Protein AF-A0A0S1XCP8-F1 (afdb_monomer_lite)

Radius of gyration: 17.53 Å; chains: 1; bounding box: 42×31×49 Å

Sequence (194 aa):
MKLVNSYRLPVPSVISSISPLKINNKNMEELKRQLTSILIRDLIDVYLRNPYYKRPIFSFSIDYCTVNFDKTFYVVEEEISEVLKAWANIAIAISKNQLAPVTTREISLEEYYGKITEQKLVDVILSNNKLTLKGNEVRKFSKEELQEIIGKTLDSQGAIFNLNFILTIEKHPKEELILKHYIFVPLIRELEFI

Structure (mmCIF, N/CA/C/O backbone):
data_AF-A0A0S1XCP8-F1
#
_entry.id   AF-A0A0S1XCP8-F1
#
loop_
_atom_site.group_PDB
_atom_site.id
_atom_site.type_symbol
_atom_site.label_atom_id
_atom_site.label_alt_id
_atom_site.label_comp_id
_atom_site.label_asym_id
_atom_site.label_entity_id
_atom_site.label_seq_id
_atom_site.pdbx_PDB_ins_code
_atom_site.Cartn_x
_atom_site.Cartn_y
_atom_site.Cartn_z
_atom_site.occupancy
_atom_site.B_iso_or_equiv
_atom_site.auth_seq_id
_atom_site.auth_comp_id
_atom_site.auth_asym_id
_atom_site.auth_atom_id
_atom_site.pdbx_PDB_model_num
ATOM 1 N N . MET A 1 1 ? -15.247 -11.805 -0.736 1.00 73.81 1 MET A N 1
ATOM 2 C CA . MET A 1 1 ? -14.803 -10.444 -1.103 1.00 73.81 1 MET A CA 1
ATOM 3 C C . MET A 1 1 ? -15.444 -10.066 -2.419 1.00 73.81 1 MET A C 1
ATOM 5 O O . MET A 1 1 ? -15.646 -10.948 -3.247 1.00 73.81 1 MET A O 1
ATOM 9 N N . LYS A 1 2 ? -15.770 -8.788 -2.602 1.00 80.38 2 LYS A N 1
ATOM 10 C CA . LYS A 1 2 ? -16.211 -8.241 -3.888 1.00 80.38 2 LYS A CA 1
ATOM 11 C C . LYS A 1 2 ? -15.112 -7.302 -4.382 1.00 80.38 2 LYS A C 1
ATOM 13 O O . LYS A 1 2 ? -14.721 -6.426 -3.617 1.00 80.38 2 LYS A O 1
ATOM 18 N N . LEU A 1 3 ? -14.610 -7.514 -5.601 1.00 86.94 3 LEU A N 1
ATOM 19 C CA . LEU A 1 3 ? -13.772 -6.529 -6.290 1.00 86.94 3 LEU A CA 1
ATOM 20 C C . LEU A 1 3 ? -14.641 -5.302 -6.569 1.00 86.94 3 LEU A C 1
ATOM 22 O O . LEU A 1 3 ? -15.739 -5.436 -7.119 1.00 86.94 3 LEU A O 1
ATOM 26 N N . VAL A 1 4 ? -14.175 -4.141 -6.134 1.00 87.62 4 VAL A N 1
ATOM 27 C CA . VAL A 1 4 ? -14.922 -2.883 -6.207 1.00 87.62 4 VAL A CA 1
ATOM 28 C C . VAL A 1 4 ? -14.370 -2.048 -7.343 1.00 87.62 4 VAL A C 1
ATOM 30 O O . VAL A 1 4 ? -15.109 -1.720 -8.266 1.00 87.62 4 VAL A O 1
ATOM 33 N N . ASN A 1 5 ? -13.063 -1.796 -7.303 1.00 89.62 5 ASN A N 1
ATOM 34 C CA . ASN A 1 5 ? -12.349 -1.008 -8.290 1.00 89.62 5 ASN A CA 1
ATOM 35 C C . ASN A 1 5 ? -11.071 -1.727 -8.731 1.00 89.62 5 ASN A C 1
ATOM 37 O O . ASN A 1 5 ? -10.462 -2.487 -7.974 1.00 89.62 5 ASN A O 1
ATOM 41 N N . SER A 1 6 ? -10.665 -1.480 -9.975 1.00 93.12 6 SER A N 1
ATOM 42 C CA . SER A 1 6 ? -9.404 -1.957 -10.536 1.00 93.12 6 SER A CA 1
ATOM 43 C C . SER A 1 6 ? -8.824 -0.876 -11.438 1.00 93.12 6 SER A C 1
ATOM 45 O O . SER A 1 6 ? -9.481 -0.418 -12.375 1.00 93.12 6 SER A O 1
ATOM 47 N N . TYR A 1 7 ? -7.593 -0.470 -11.146 1.00 92.62 7 TYR A N 1
ATOM 48 C CA . TYR A 1 7 ? -6.863 0.543 -11.892 1.00 92.62 7 TYR A CA 1
ATOM 49 C C . TYR A 1 7 ? -5.561 -0.029 -12.419 1.00 92.62 7 TYR A C 1
ATOM 51 O O . TYR A 1 7 ? -4.892 -0.824 -11.759 1.00 92.62 7 TYR A O 1
ATOM 59 N N . ARG A 1 8 ? -5.188 0.443 -13.604 1.00 90.88 8 ARG A N 1
ATOM 60 C CA . ARG A 1 8 ? -3.916 0.149 -14.252 1.00 90.88 8 ARG A CA 1
ATOM 61 C C . ARG A 1 8 ? -3.249 1.467 -14.578 1.00 90.88 8 ARG A C 1
ATOM 63 O O . ARG A 1 8 ? -3.746 2.228 -15.408 1.00 90.88 8 ARG A O 1
ATOM 70 N N . LEU A 1 9 ? -2.170 1.762 -13.870 1.00 88.12 9 LEU A N 1
ATOM 71 C CA . LEU A 1 9 ? -1.457 3.022 -13.999 1.00 88.12 9 LEU A CA 1
ATOM 72 C C . LEU A 1 9 ? -0.197 2.791 -14.831 1.00 88.12 9 LEU A C 1
ATOM 74 O O . LEU A 1 9 ? 0.660 2.001 -14.417 1.00 88.12 9 LEU A O 1
ATOM 78 N N . PRO A 1 10 ? -0.063 3.459 -15.992 1.00 82.88 10 PRO A N 1
ATOM 79 C CA . PRO A 1 10 ? 1.166 3.403 -16.755 1.00 82.88 10 PRO A CA 1
ATOM 80 C C . PRO A 1 10 ? 2.274 4.070 -15.952 1.00 82.88 10 PRO A C 1
ATOM 82 O O . PRO A 1 10 ? 2.108 5.154 -15.387 1.00 82.88 10 PRO A O 1
ATOM 85 N N . VAL A 1 11 ? 3.424 3.417 -15.917 1.00 80.38 11 VAL A N 1
ATOM 86 C CA . VAL A 1 11 ? 4.549 3.891 -15.130 1.00 80.38 11 VAL A CA 1
ATOM 87 C C . VAL A 1 11 ? 5.491 4.716 -16.021 1.00 80.38 11 VAL A C 1
ATOM 89 O O . VAL A 1 11 ? 6.026 4.185 -16.995 1.00 80.38 11 VAL A O 1
ATOM 92 N N . PRO A 1 12 ? 5.739 6.007 -15.720 1.00 71.75 12 PRO A N 1
ATOM 93 C CA . PRO A 1 12 ? 6.776 6.785 -16.400 1.00 71.75 12 PRO A CA 1
ATOM 94 C C . PRO A 1 12 ? 8.166 6.207 -16.099 1.00 71.75 12 PRO A C 1
ATOM 96 O O . PRO A 1 12 ? 8.329 5.507 -15.114 1.00 71.75 12 PRO A O 1
ATOM 99 N N . SER A 1 13 ? 9.205 6.524 -16.880 1.00 74.38 13 SER A N 1
ATOM 100 C CA . SER A 1 13 ? 10.565 5.999 -16.632 1.00 74.38 13 SER A CA 1
ATOM 101 C C . SER A 1 13 ? 11.070 6.376 -15.228 1.00 74.38 13 SER A C 1
ATOM 103 O O . SER A 1 13 ? 11.567 7.487 -15.015 1.00 74.38 13 SER A O 1
ATOM 105 N N . VAL A 1 14 ? 10.915 5.470 -14.259 1.00 68.88 14 VAL A N 1
ATOM 106 C CA . VAL A 1 14 ? 11.293 5.681 -12.851 1.00 68.88 14 VAL A CA 1
ATOM 107 C C . VAL A 1 14 ? 12.794 5.490 -12.654 1.00 68.88 14 VAL A C 1
ATOM 109 O O . VAL A 1 14 ? 13.371 6.072 -11.742 1.00 68.88 14 VAL A O 1
ATOM 112 N N . ILE A 1 15 ? 13.448 4.739 -13.539 1.00 72.94 15 ILE A N 1
ATOM 113 C CA . ILE A 1 15 ? 14.893 4.497 -13.522 1.00 72.94 15 ILE A CA 1
ATOM 114 C C . ILE A 1 15 ? 15.513 5.153 -14.755 1.00 72.94 15 ILE A C 1
ATOM 116 O O . ILE A 1 15 ? 14.941 5.099 -15.846 1.00 72.94 15 ILE A O 1
ATOM 120 N N . SER A 1 16 ? 16.666 5.803 -14.591 1.00 65.62 16 SER A N 1
ATOM 121 C CA . SER A 1 16 ? 17.432 6.325 -15.721 1.00 65.62 16 SER A CA 1
ATOM 122 C C . SER A 1 16 ? 17.963 5.182 -16.584 1.00 65.62 16 SER A C 1
ATOM 124 O O . SER A 1 16 ? 18.503 4.208 -16.073 1.00 65.62 16 SER A O 1
ATOM 126 N N . SER A 1 17 ? 17.886 5.332 -17.903 1.00 66.94 17 SER A N 1
ATOM 127 C CA . SER A 1 17 ? 18.528 4.417 -18.858 1.00 66.94 17 SER A CA 1
ATOM 128 C C . SER A 1 17 ? 20.047 4.615 -18.951 1.00 66.94 17 SER A C 1
ATOM 130 O O . SER A 1 17 ? 20.750 3.791 -19.526 1.00 66.94 17 SER A O 1
ATOM 132 N N . ILE A 1 18 ? 20.564 5.711 -18.384 1.00 66.38 18 ILE A N 1
ATOM 133 C CA . ILE A 1 18 ? 21.972 6.109 -18.450 1.00 66.38 18 ILE A CA 1
ATOM 134 C C . ILE A 1 18 ? 22.669 5.750 -17.136 1.00 66.38 18 ILE A C 1
ATOM 136 O O . ILE A 1 18 ? 22.124 5.993 -16.057 1.00 66.38 18 ILE A O 1
ATOM 140 N N . SER A 1 19 ? 23.881 5.196 -17.239 1.00 66.88 19 SER A N 1
ATOM 141 C CA . SER A 1 19 ? 24.736 4.882 -16.093 1.00 66.88 19 SER A CA 1
ATOM 142 C C . SER A 1 19 ? 25.322 6.157 -15.457 1.00 66.88 19 SER A C 1
ATOM 144 O O . SER A 1 19 ? 25.799 7.027 -16.188 1.00 66.88 19 SER A O 1
ATOM 146 N N . PRO A 1 20 ? 25.343 6.283 -14.117 1.00 70.69 20 PRO A N 1
ATOM 147 C CA . PRO A 1 20 ? 24.802 5.334 -13.144 1.00 70.69 20 PRO A CA 1
ATOM 148 C C . PRO A 1 20 ? 23.268 5.364 -13.105 1.00 70.69 20 PRO A C 1
ATOM 150 O O . PRO A 1 20 ? 22.671 6.440 -13.118 1.00 70.69 20 PRO A O 1
ATOM 153 N N . LEU A 1 21 ? 22.651 4.180 -12.989 1.00 79.31 21 LEU A N 1
ATOM 154 C CA . LEU A 1 21 ? 21.203 4.041 -12.798 1.00 79.31 21 LEU A CA 1
ATOM 155 C C . LEU A 1 21 ? 20.760 4.853 -11.575 1.00 79.31 21 LEU A C 1
ATOM 157 O O . LEU A 1 21 ? 21.275 4.654 -10.469 1.00 79.31 21 LEU A O 1
ATOM 161 N N . LYS A 1 22 ? 19.806 5.758 -11.779 1.00 82.06 22 LYS A N 1
ATOM 162 C CA . LYS A 1 22 ? 19.255 6.649 -10.757 1.00 82.06 22 LYS A CA 1
ATOM 163 C C . LYS A 1 22 ? 17.737 6.621 -10.790 1.00 82.06 22 LYS A C 1
ATOM 165 O O . LYS A 1 22 ? 17.136 6.493 -11.854 1.00 82.06 22 LYS A O 1
ATOM 170 N N . ILE A 1 23 ? 17.136 6.799 -9.618 1.00 84.00 23 ILE A N 1
ATOM 171 C CA . ILE A 1 23 ? 15.697 7.020 -9.494 1.00 84.00 23 ILE A CA 1
ATOM 172 C C . ILE A 1 23 ? 15.384 8.422 -10.020 1.00 84.00 23 ILE A C 1
ATOM 174 O O . ILE A 1 23 ? 15.999 9.412 -9.615 1.00 84.00 23 ILE A O 1
ATOM 178 N N . ASN A 1 24 ? 14.416 8.517 -10.924 1.00 85.69 24 ASN A N 1
ATOM 179 C CA . ASN A 1 24 ? 13.841 9.783 -11.334 1.00 85.69 24 ASN A CA 1
ATOM 180 C C . ASN A 1 24 ? 12.836 10.243 -10.271 1.00 85.69 24 ASN A C 1
ATOM 182 O O . ASN A 1 24 ? 11.655 9.902 -10.320 1.00 85.69 24 ASN A O 1
ATOM 186 N N . ASN A 1 25 ? 13.318 11.041 -9.317 1.00 86.50 25 ASN A N 1
ATOM 187 C CA . ASN A 1 25 ? 12.513 11.520 -8.191 1.00 86.50 25 ASN A CA 1
ATOM 188 C C . ASN A 1 25 ? 11.263 12.298 -8.628 1.00 86.50 25 ASN A C 1
ATOM 190 O O . ASN A 1 25 ? 10.238 12.206 -7.968 1.00 86.50 25 ASN A O 1
ATOM 194 N N . LYS A 1 26 ? 11.302 13.022 -9.757 1.00 88.25 26 LYS A N 1
ATOM 195 C CA . LYS A 1 26 ? 10.122 13.746 -10.258 1.00 88.25 26 LYS A CA 1
ATOM 196 C C . LYS A 1 26 ? 9.010 12.777 -10.662 1.00 88.25 26 LYS A C 1
ATOM 198 O O . LYS A 1 26 ? 7.860 12.968 -10.282 1.00 88.25 26 LYS A O 1
ATOM 203 N N . ASN A 1 27 ? 9.364 11.737 -11.413 1.00 87.44 27 ASN A N 1
ATOM 204 C CA . ASN A 1 27 ? 8.418 10.701 -11.826 1.00 87.44 27 ASN A CA 1
ATOM 205 C C . ASN A 1 27 ? 7.920 9.885 -10.626 1.00 87.44 27 ASN A C 1
ATOM 207 O O . ASN A 1 27 ? 6.755 9.500 -10.589 1.00 87.44 27 ASN A O 1
ATOM 211 N N . MET A 1 28 ? 8.789 9.666 -9.637 1.00 88.81 28 MET A N 1
ATOM 212 C CA . MET A 1 28 ? 8.431 8.984 -8.398 1.00 88.81 28 MET A CA 1
ATOM 213 C C . MET A 1 28 ? 7.391 9.760 -7.584 1.00 88.81 28 MET A C 1
ATOM 215 O O . MET A 1 28 ? 6.385 9.196 -7.162 1.00 88.81 28 MET A O 1
ATOM 219 N N . GLU A 1 29 ? 7.609 11.061 -7.395 1.00 90.62 29 GLU A N 1
ATOM 220 C CA . GLU A 1 29 ? 6.677 11.929 -6.671 1.00 90.62 29 GLU A CA 1
ATOM 221 C C . GLU A 1 29 ? 5.327 12.050 -7.389 1.00 90.62 29 GLU A C 1
ATOM 223 O O . GLU A 1 29 ? 4.281 12.054 -6.740 1.00 90.62 29 GLU A O 1
ATOM 228 N N . GLU A 1 30 ? 5.331 12.083 -8.725 1.00 91.00 30 GLU A N 1
ATOM 229 C CA . GLU A 1 30 ? 4.096 12.078 -9.513 1.00 91.00 30 GLU A CA 1
ATOM 230 C C . GLU A 1 30 ? 3.298 10.783 -9.310 1.00 91.00 30 GLU A C 1
ATOM 232 O O . GLU A 1 30 ? 2.102 10.840 -9.024 1.00 91.00 30 GLU A O 1
ATOM 237 N N . LEU A 1 31 ? 3.959 9.623 -9.392 1.00 90.81 31 LEU A N 1
ATOM 238 C CA . LEU A 1 31 ? 3.328 8.325 -9.133 1.00 90.81 31 LEU A CA 1
ATOM 239 C C . LEU A 1 31 ? 2.786 8.225 -7.709 1.00 90.81 31 LEU A C 1
ATOM 241 O O . LEU A 1 31 ? 1.651 7.786 -7.524 1.00 90.81 31 LEU A O 1
ATOM 245 N N . LYS A 1 32 ? 3.566 8.670 -6.715 1.00 93.25 32 LYS A N 1
ATOM 246 C CA . LYS A 1 32 ? 3.126 8.732 -5.316 1.00 93.25 32 LYS A CA 1
ATOM 247 C C . LYS A 1 32 ? 1.834 9.532 -5.209 1.00 93.25 32 LYS A C 1
ATOM 249 O O . LYS A 1 32 ? 0.851 9.036 -4.672 1.00 93.25 32 LYS A O 1
ATOM 254 N N . ARG A 1 33 ? 1.808 10.746 -5.768 1.00 93.12 33 ARG A N 1
ATOM 255 C CA . ARG A 1 33 ? 0.629 11.618 -5.728 1.00 93.12 33 ARG A CA 1
ATOM 256 C C . ARG A 1 33 ? -0.589 10.963 -6.380 1.00 93.12 33 ARG A C 1
ATOM 258 O O . ARG A 1 33 ? -1.678 11.040 -5.818 1.00 93.12 33 ARG A O 1
ATOM 265 N N . GLN A 1 34 ? -0.416 10.333 -7.542 1.00 93.19 34 GLN A N 1
ATOM 266 C CA . GLN A 1 34 ? -1.507 9.670 -8.261 1.00 93.19 34 GLN A CA 1
ATOM 267 C C . GLN A 1 34 ? -2.074 8.487 -7.472 1.00 93.19 34 GLN A C 1
ATOM 269 O O . GLN A 1 34 ? -3.286 8.426 -7.270 1.00 93.19 34 GLN A O 1
ATOM 274 N N . LEU A 1 35 ? -1.213 7.595 -6.975 1.00 93.44 35 LEU A N 1
ATOM 275 C CA . LEU A 1 35 ? -1.630 6.450 -6.167 1.00 93.44 35 LEU A CA 1
ATOM 276 C C . LEU A 1 35 ? -2.334 6.906 -4.889 1.00 93.44 35 LEU A C 1
ATOM 278 O O . LEU A 1 35 ? -3.465 6.494 -4.644 1.00 93.44 35 LEU A O 1
ATOM 282 N N . THR A 1 36 ? -1.724 7.814 -4.120 1.00 93.25 36 THR A N 1
ATOM 283 C CA . THR A 1 36 ? -2.331 8.335 -2.887 1.00 93.25 36 THR A CA 1
ATOM 284 C C . THR A 1 36 ? -3.685 8.968 -3.180 1.00 93.25 36 THR A C 1
ATOM 286 O O . THR A 1 36 ? -4.646 8.722 -2.458 1.00 93.25 36 THR A O 1
ATOM 289 N N . SER A 1 37 ? -3.798 9.743 -4.262 1.00 92.06 37 SER A N 1
ATOM 290 C CA . SER A 1 37 ? -5.061 10.374 -4.642 1.00 92.06 37 SER A CA 1
ATOM 291 C C . SER A 1 37 ? -6.155 9.351 -4.947 1.00 92.06 37 SER A C 1
ATOM 293 O O . SER A 1 37 ? -7.272 9.535 -4.469 1.00 92.06 37 SER A O 1
ATOM 295 N N . ILE A 1 38 ? -5.845 8.278 -5.685 1.00 92.38 38 ILE A N 1
ATOM 296 C CA . ILE A 1 38 ? -6.816 7.221 -6.001 1.00 92.38 38 ILE A CA 1
ATOM 297 C C . ILE A 1 38 ? -7.270 6.511 -4.725 1.00 92.38 38 ILE A C 1
ATOM 299 O O . ILE A 1 38 ? -8.466 6.477 -4.458 1.00 92.38 38 ILE A O 1
ATOM 303 N N . LEU A 1 39 ? -6.334 6.021 -3.902 1.00 91.06 39 LEU A N 1
ATOM 304 C CA . LEU A 1 39 ? -6.686 5.283 -2.683 1.00 91.06 39 LEU A CA 1
ATOM 305 C C . LEU A 1 39 ? -7.508 6.146 -1.721 1.00 91.06 39 LEU A C 1
ATOM 307 O O . LEU A 1 39 ? -8.496 5.681 -1.162 1.00 91.06 39 LEU A O 1
ATOM 311 N N . ILE A 1 40 ? -7.119 7.409 -1.529 1.00 89.75 40 ILE A N 1
ATOM 312 C CA . ILE A 1 40 ? -7.837 8.318 -0.631 1.00 89.75 40 ILE A CA 1
ATOM 313 C C . ILE A 1 40 ? -9.216 8.668 -1.174 1.00 89.75 40 ILE A C 1
ATOM 315 O O . ILE A 1 40 ? -10.165 8.700 -0.393 1.00 89.75 40 ILE A O 1
ATOM 319 N N . ARG A 1 41 ? -9.348 8.922 -2.480 1.00 89.38 41 ARG A N 1
ATOM 320 C CA . ARG A 1 41 ? -10.653 9.193 -3.086 1.00 89.38 41 ARG A CA 1
ATOM 321 C C . ARG A 1 41 ? -11.579 7.995 -2.914 1.00 89.38 41 ARG A C 1
ATOM 323 O O . ARG A 1 41 ? -12.681 8.172 -2.415 1.00 89.38 41 ARG A O 1
ATOM 330 N N . ASP A 1 42 ? -11.112 6.798 -3.244 1.00 87.94 42 ASP A N 1
ATOM 331 C CA . ASP A 1 42 ? -11.927 5.587 -3.162 1.00 87.94 42 ASP A CA 1
ATOM 332 C C . ASP A 1 42 ? -12.320 5.280 -1.704 1.00 87.94 42 ASP A C 1
ATOM 334 O O . ASP A 1 42 ? -13.473 4.962 -1.410 1.00 87.94 42 ASP A O 1
ATOM 338 N N . LEU A 1 43 ? -11.408 5.516 -0.753 1.00 84.81 43 LEU A N 1
ATOM 339 C CA . LEU A 1 43 ? -11.724 5.467 0.674 1.00 84.81 43 LEU A CA 1
ATOM 340 C C . LEU A 1 43 ? -12.809 6.479 1.084 1.00 84.81 43 LEU A C 1
ATOM 342 O O . LEU A 1 43 ? -13.691 6.123 1.871 1.00 84.81 43 LEU A O 1
ATOM 346 N N . ILE A 1 44 ? -12.743 7.727 0.603 1.00 83.44 44 ILE A N 1
ATOM 347 C CA . ILE A 1 44 ? -13.723 8.788 0.905 1.00 83.44 44 ILE A CA 1
ATOM 348 C C . ILE A 1 44 ? -15.088 8.466 0.300 1.00 83.44 44 ILE A C 1
ATOM 350 O O . ILE A 1 44 ? -16.097 8.556 1.001 1.00 83.44 44 ILE A O 1
ATOM 354 N N . ASP A 1 45 ? -15.109 8.092 -0.980 1.00 75.88 45 ASP A N 1
ATOM 355 C CA . ASP A 1 45 ? -16.327 7.887 -1.766 1.00 75.88 45 ASP A CA 1
ATOM 356 C C . ASP A 1 45 ? -17.210 6.793 -1.168 1.00 75.88 45 ASP A C 1
ATOM 358 O O . ASP A 1 45 ? -18.437 6.847 -1.283 1.00 75.88 45 ASP A O 1
ATOM 362 N N . VAL A 1 46 ? -16.599 5.813 -0.500 1.00 66.81 46 VAL A N 1
ATOM 363 C CA . VAL A 1 46 ? -17.337 4.670 0.026 1.00 66.81 46 VAL A CA 1
ATOM 364 C C . VAL A 1 46 ? -17.574 4.775 1.532 1.00 66.81 46 VAL A C 1
ATOM 366 O O . VAL A 1 46 ? -18.703 4.530 1.962 1.00 66.81 46 VAL A O 1
ATOM 369 N N . TYR A 1 47 ? -16.589 5.163 2.359 1.00 63.12 47 TYR A N 1
ATOM 370 C CA . TYR A 1 47 ? -16.785 5.054 3.818 1.00 63.12 47 TYR A CA 1
ATOM 371 C C . TYR A 1 47 ? -16.047 6.035 4.729 1.00 63.12 47 TYR A C 1
ATOM 373 O O . TYR A 1 47 ? -16.545 6.306 5.830 1.00 63.12 47 TYR A O 1
ATOM 381 N N . LEU A 1 48 ? -14.900 6.592 4.341 1.00 61.97 48 LEU A N 1
ATOM 382 C CA . LEU A 1 48 ? -14.245 7.622 5.140 1.00 61.97 48 LEU A CA 1
ATOM 383 C C . LEU A 1 48 ? -14.988 8.941 4.945 1.00 61.97 48 LEU A C 1
ATOM 385 O O . LEU A 1 48 ? -14.576 9.798 4.171 1.00 61.97 48 LEU A O 1
ATOM 389 N N . ARG A 1 49 ? -16.036 9.154 5.755 1.00 62.34 49 ARG A N 1
ATOM 390 C CA . ARG A 1 49 ? -16.629 10.491 5.961 1.00 62.34 49 ARG A CA 1
ATOM 391 C C . ARG A 1 49 ? -15.543 11.545 6.204 1.00 62.34 49 ARG A C 1
ATOM 393 O O . ARG A 1 49 ? -15.733 12.711 5.876 1.00 62.34 49 ARG A O 1
ATOM 400 N N . ASN A 1 50 ? -14.424 11.125 6.807 1.00 72.44 50 ASN A N 1
ATOM 401 C CA . ASN A 1 50 ? -13.227 11.927 6.968 1.00 72.44 50 ASN A CA 1
ATOM 402 C C . ASN A 1 50 ? -11.943 11.052 6.936 1.00 72.44 50 ASN A C 1
ATOM 404 O O . ASN A 1 50 ? -11.748 10.233 7.839 1.00 72.44 50 ASN A O 1
ATOM 408 N N . PRO A 1 51 ? -11.028 11.237 5.961 1.00 73.81 51 PRO A N 1
ATOM 409 C CA . PRO A 1 51 ? -9.763 10.492 5.871 1.00 73.81 51 PRO A CA 1
ATOM 410 C C . PRO A 1 51 ? -8.736 10.893 6.948 1.00 73.81 51 PRO A C 1
ATOM 412 O O . PRO A 1 51 ? -7.678 10.274 7.076 1.00 73.81 51 PRO A O 1
ATOM 415 N N . TYR A 1 52 ? -9.032 11.924 7.744 1.00 77.94 52 TYR A N 1
ATOM 416 C CA . TYR A 1 52 ? -8.207 12.366 8.867 1.00 77.94 52 TYR A CA 1
ATOM 417 C C . TYR A 1 52 ? -8.544 11.666 10.187 1.00 77.94 52 TYR A C 1
ATOM 419 O O . TYR A 1 52 ? -7.946 11.995 11.214 1.00 77.94 52 TYR A O 1
ATOM 427 N N . TYR A 1 53 ? -9.476 10.712 10.183 1.00 82.62 53 TYR A N 1
ATOM 428 C CA . TYR A 1 53 ? -9.700 9.857 11.342 1.00 82.62 53 TYR A CA 1
ATOM 429 C C . TYR A 1 53 ? -8.553 8.861 11.525 1.00 82.62 53 TYR A C 1
ATOM 431 O O . TYR A 1 53 ? -7.976 8.348 10.558 1.00 82.62 53 TYR A O 1
ATOM 439 N N . LYS A 1 54 ? -8.226 8.627 12.797 1.00 87.69 54 LYS A N 1
ATOM 440 C CA . LYS A 1 54 ? -7.266 7.616 13.234 1.00 87.69 54 LYS A CA 1
ATOM 441 C C . LYS A 1 54 ? -7.959 6.271 13.346 1.00 87.69 54 LYS A C 1
ATOM 443 O O . LYS A 1 54 ? -9.069 6.193 13.880 1.00 87.69 54 LYS A O 1
ATOM 448 N N . ARG A 1 55 ? -7.305 5.255 12.790 1.00 88.62 55 ARG A N 1
ATOM 449 C CA . ARG A 1 55 ? -7.726 3.853 12.770 1.00 88.62 55 ARG A CA 1
ATOM 450 C C . ARG A 1 55 ? -6.472 2.977 12.733 1.00 88.62 55 ARG A C 1
ATOM 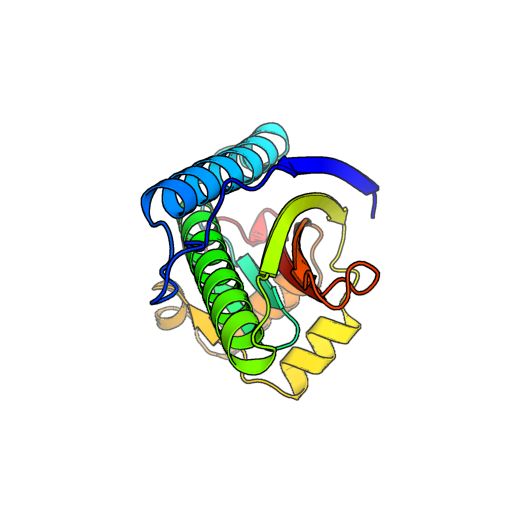452 O O . ARG A 1 55 ? -5.454 3.446 12.226 1.00 88.62 55 ARG A O 1
ATOM 459 N N . PRO A 1 56 ? -6.533 1.727 13.213 1.00 91.88 56 PRO A N 1
ATOM 460 C CA . PRO A 1 56 ? -5.429 0.786 13.111 1.00 91.88 56 PRO A CA 1
ATOM 461 C C . PRO A 1 56 ? -5.364 0.252 11.677 1.00 91.88 56 PRO A C 1
ATOM 463 O O . PRO A 1 56 ? -6.143 -0.611 11.277 1.00 91.88 56 PRO A O 1
ATOM 466 N N . ILE A 1 57 ? -4.466 0.810 10.874 1.00 92.44 57 ILE A N 1
ATOM 467 C CA . ILE A 1 57 ? -4.293 0.431 9.470 1.00 92.44 57 ILE A CA 1
ATOM 468 C C . ILE A 1 57 ? -3.221 -0.638 9.387 1.00 92.44 57 ILE A C 1
ATOM 470 O O . ILE A 1 57 ? -2.096 -0.439 9.848 1.00 92.44 57 ILE A O 1
ATOM 474 N N . PHE A 1 58 ? -3.578 -1.763 8.784 1.00 92.06 58 PHE A N 1
ATOM 475 C CA . PHE A 1 58 ? -2.657 -2.861 8.546 1.00 92.06 58 PHE A CA 1
ATOM 476 C C . PHE A 1 58 ? -2.000 -2.698 7.187 1.00 92.06 58 PHE A C 1
ATOM 478 O O . PHE A 1 58 ? -2.683 -2.687 6.168 1.00 92.06 58 PHE A O 1
ATOM 485 N N . SER A 1 59 ? -0.676 -2.649 7.169 1.00 92.31 59 SER A N 1
ATOM 486 C CA . SER A 1 59 ? 0.112 -2.602 5.942 1.00 92.31 59 SER A CA 1
ATOM 487 C C . SER A 1 59 ? 1.047 -3.796 5.920 1.00 92.31 59 SER A C 1
ATOM 489 O O . SER A 1 59 ? 1.798 -4.018 6.874 1.00 92.31 59 SER A O 1
ATOM 491 N N . PHE A 1 60 ? 0.980 -4.607 4.869 1.00 89.94 60 PHE A N 1
ATOM 492 C CA . PHE A 1 60 ? 1.740 -5.849 4.822 1.00 89.94 60 PHE A CA 1
ATOM 493 C C . PHE A 1 60 ? 2.193 -6.232 3.415 1.00 89.94 60 PHE A C 1
ATOM 495 O O . PHE A 1 60 ? 1.589 -5.896 2.398 1.00 89.94 60 PHE A O 1
ATOM 502 N N . SER A 1 61 ? 3.302 -6.955 3.380 1.00 86.94 61 SER A N 1
ATOM 503 C CA . SER A 1 61 ? 3.858 -7.644 2.221 1.00 86.94 61 SER A CA 1
ATOM 504 C C . SER A 1 61 ? 4.482 -8.951 2.716 1.00 86.94 61 SER A C 1
ATOM 506 O O . SER A 1 61 ? 4.428 -9.248 3.905 1.00 86.94 61 SER A O 1
ATOM 508 N N . ILE A 1 62 ? 5.093 -9.739 1.838 1.00 81.44 62 ILE A N 1
ATOM 509 C CA . ILE A 1 62 ? 5.697 -11.019 2.226 1.00 81.44 62 ILE A CA 1
ATOM 510 C C . ILE A 1 62 ? 6.799 -10.861 3.291 1.00 81.44 62 ILE A C 1
ATOM 512 O O . ILE A 1 62 ? 6.943 -11.719 4.158 1.00 81.44 62 ILE A O 1
ATOM 516 N N . ASP A 1 63 ? 7.510 -9.730 3.275 1.00 78.44 63 ASP A N 1
ATOM 517 C CA . ASP A 1 63 ? 8.673 -9.488 4.136 1.00 78.44 63 ASP A CA 1
ATOM 518 C C . ASP A 1 63 ? 8.366 -8.650 5.387 1.00 78.44 63 ASP A C 1
ATOM 520 O O . ASP A 1 63 ? 9.214 -8.536 6.272 1.00 78.44 63 ASP A O 1
ATOM 524 N N . TYR A 1 64 ? 7.181 -8.037 5.489 1.00 84.44 64 TYR A N 1
ATOM 525 C CA . TYR A 1 64 ? 6.862 -7.166 6.623 1.00 84.44 64 TYR A CA 1
ATOM 526 C C . TYR A 1 64 ? 5.367 -7.062 6.919 1.00 84.44 64 TYR A C 1
ATOM 528 O O . TYR A 1 64 ? 4.521 -7.177 6.034 1.00 84.44 64 TYR A O 1
ATOM 536 N N . CYS A 1 65 ? 5.053 -6.775 8.183 1.00 88.25 65 CYS A N 1
ATOM 537 C CA . CYS A 1 65 ? 3.715 -6.415 8.632 1.00 88.25 65 CYS A CA 1
ATOM 538 C C . CYS A 1 65 ? 3.801 -5.292 9.668 1.00 88.25 65 CYS A C 1
ATOM 540 O O . CYS A 1 65 ? 4.532 -5.388 10.663 1.00 88.25 65 CYS A O 1
ATOM 542 N N . THR A 1 66 ? 3.037 -4.235 9.416 1.00 91.12 66 THR A N 1
ATOM 543 C CA . THR A 1 66 ? 2.982 -3.027 10.231 1.00 91.12 66 THR A CA 1
ATOM 544 C C . THR A 1 66 ? 1.534 -2.703 10.574 1.00 91.12 66 THR A C 1
ATOM 546 O O . THR A 1 66 ? 0.656 -2.786 9.717 1.00 91.12 66 THR A O 1
ATOM 549 N N . VAL A 1 67 ? 1.298 -2.279 11.815 1.00 92.81 67 VAL A N 1
ATOM 550 C CA . VAL A 1 67 ? 0.038 -1.661 12.240 1.00 92.81 67 VAL A CA 1
ATOM 551 C C . VAL A 1 67 ? 0.302 -0.201 12.553 1.00 92.81 67 VAL A C 1
ATOM 553 O O . VAL A 1 67 ? 1.094 0.128 13.440 1.00 92.81 67 VAL A O 1
ATOM 556 N N . ASN A 1 68 ? -0.353 0.672 11.803 1.00 93.94 68 ASN A N 1
ATOM 557 C CA . ASN A 1 68 ? -0.230 2.113 11.921 1.00 93.94 68 ASN A CA 1
ATOM 558 C C . ASN A 1 68 ? -1.440 2.680 12.671 1.00 93.94 68 ASN A C 1
ATOM 560 O O . ASN A 1 68 ? -2.575 2.463 12.258 1.00 93.94 68 ASN A O 1
ATOM 564 N N . PHE A 1 69 ? -1.195 3.443 13.736 1.00 91.06 69 PHE A N 1
ATOM 565 C CA . PHE A 1 69 ? -2.223 4.113 14.543 1.00 91.06 69 PHE A CA 1
ATOM 566 C C . PHE A 1 69 ? -2.236 5.633 14.317 1.00 91.06 69 PHE A C 1
ATOM 568 O O . PHE A 1 69 ? -2.356 6.429 15.250 1.00 91.06 69 PHE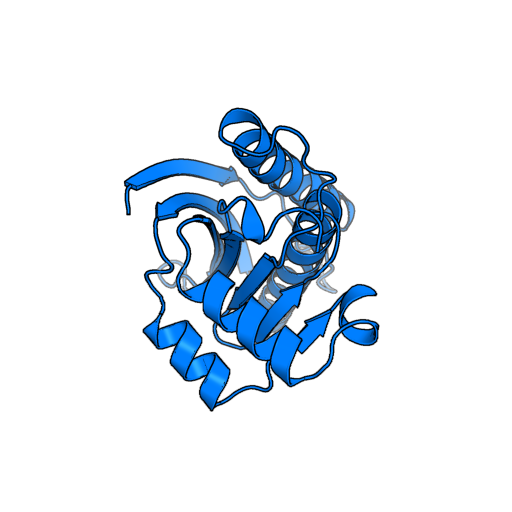 A O 1
ATOM 575 N N . ASP A 1 70 ? -2.058 6.051 13.067 1.00 90.19 70 ASP A N 1
ATOM 576 C CA . ASP A 1 70 ? -2.082 7.456 12.671 1.00 90.19 70 ASP A CA 1
ATOM 577 C C . ASP A 1 70 ? -3.261 7.761 11.743 1.00 90.19 70 ASP A C 1
ATOM 579 O O . ASP A 1 70 ? -4.106 6.910 11.454 1.00 90.19 70 ASP A O 1
ATOM 583 N N . LYS A 1 71 ? -3.390 9.026 11.334 1.00 89.62 71 LYS A N 1
ATOM 584 C CA . LYS A 1 71 ? -4.487 9.437 10.450 1.00 89.62 71 LYS A CA 1
ATOM 585 C C . LYS A 1 71 ? -4.379 8.710 9.115 1.00 89.62 71 LYS A C 1
ATOM 587 O O . LYS A 1 71 ? -3.310 8.708 8.507 1.00 89.62 71 LYS A O 1
ATOM 592 N N . THR A 1 72 ? -5.509 8.197 8.632 1.00 88.19 72 THR A N 1
ATOM 593 C CA . THR A 1 72 ? -5.559 7.330 7.444 1.00 88.19 72 THR A CA 1
ATOM 594 C C . THR A 1 72 ? -4.853 7.926 6.232 1.00 88.19 72 THR A C 1
ATOM 596 O O . THR A 1 72 ? -4.057 7.242 5.597 1.00 88.19 72 THR A O 1
ATOM 599 N N . PHE A 1 73 ? -5.065 9.218 5.968 1.00 89.81 73 PHE A N 1
ATOM 600 C CA . PHE A 1 73 ? -4.372 9.924 4.891 1.00 89.81 73 PHE A CA 1
ATOM 601 C C . PHE A 1 73 ? -2.842 9.805 4.964 1.00 89.81 73 PHE A C 1
ATOM 603 O O . PHE A 1 73 ? -2.209 9.430 3.981 1.00 89.81 73 PHE A O 1
ATOM 610 N N . TYR A 1 74 ? -2.257 10.100 6.127 1.00 90.94 74 TYR A N 1
ATOM 611 C CA . TYR A 1 74 ? -0.802 10.105 6.295 1.00 90.94 74 TYR A CA 1
ATOM 612 C C . TYR A 1 74 ? -0.216 8.701 6.231 1.00 90.94 74 TYR A C 1
ATOM 614 O O . TYR A 1 74 ? 0.848 8.517 5.654 1.00 90.94 74 TYR A O 1
ATOM 622 N N . VAL A 1 75 ? -0.934 7.711 6.764 1.00 91.88 75 VAL A N 1
ATOM 623 C CA . VAL A 1 75 ? -0.506 6.313 6.686 1.00 91.88 75 VAL A CA 1
ATOM 624 C C . VAL A 1 75 ? -0.473 5.837 5.236 1.00 91.88 75 VAL A C 1
ATOM 626 O O . VAL A 1 75 ? 0.524 5.272 4.804 1.00 91.88 75 VAL A O 1
ATOM 629 N N . VAL A 1 76 ? -1.535 6.091 4.465 1.00 91.94 76 VAL A N 1
ATOM 630 C CA . VAL A 1 76 ? -1.587 5.703 3.047 1.00 91.94 76 VAL A CA 1
ATOM 631 C C . VAL A 1 76 ? -0.470 6.386 2.256 1.00 91.94 76 VAL A C 1
ATOM 633 O O . VAL A 1 76 ? 0.212 5.730 1.473 1.00 91.94 76 VAL A O 1
ATOM 636 N N . GLU A 1 77 ? -0.245 7.684 2.475 1.00 93.81 77 GLU A N 1
ATOM 637 C CA . GLU A 1 77 ? 0.828 8.422 1.803 1.00 93.81 77 GLU A CA 1
ATOM 638 C C . GLU A 1 77 ? 2.227 7.877 2.147 1.00 93.81 77 GLU A C 1
ATOM 640 O O . GLU A 1 77 ? 3.057 7.706 1.247 1.00 93.81 77 GLU A O 1
ATOM 645 N N . GLU A 1 78 ? 2.489 7.588 3.426 1.00 93.88 78 GLU A N 1
ATOM 646 C CA . GLU A 1 78 ? 3.763 7.029 3.887 1.00 93.88 78 GLU A CA 1
ATOM 647 C C . GLU A 1 78 ? 4.008 5.640 3.287 1.00 93.88 78 GLU A C 1
ATOM 649 O O . GLU A 1 78 ? 5.065 5.405 2.702 1.00 93.88 78 GLU A O 1
ATOM 654 N N . GLU A 1 79 ? 3.028 4.738 3.365 1.00 92.88 79 GLU A N 1
ATOM 655 C CA . GLU A 1 79 ? 3.171 3.365 2.868 1.00 92.88 79 GLU A CA 1
ATOM 656 C C . GLU A 1 79 ? 3.370 3.330 1.347 1.00 92.88 79 GLU A C 1
ATOM 658 O O . GLU A 1 79 ? 4.250 2.616 0.865 1.00 92.88 79 GLU A O 1
ATOM 663 N N . ILE A 1 80 ? 2.650 4.168 0.587 1.00 93.38 80 ILE A N 1
ATOM 664 C CA . ILE A 1 80 ? 2.867 4.314 -0.862 1.00 93.38 80 ILE A CA 1
ATOM 665 C C . ILE A 1 80 ? 4.285 4.819 -1.152 1.00 93.38 80 ILE A C 1
ATOM 667 O O . ILE A 1 80 ? 4.948 4.308 -2.055 1.00 93.38 80 ILE A O 1
ATOM 671 N N . SER A 1 81 ? 4.772 5.808 -0.398 1.00 93.00 81 SER A N 1
ATOM 672 C CA . SER A 1 81 ? 6.143 6.312 -0.542 1.00 93.00 81 SER A CA 1
ATOM 673 C C . SER A 1 81 ? 7.178 5.208 -0.302 1.00 93.00 81 SER A C 1
ATOM 675 O O . SER A 1 81 ? 8.111 5.050 -1.094 1.00 93.00 81 SER A O 1
ATOM 677 N N . GLU A 1 82 ? 7.030 4.443 0.778 1.00 91.94 82 GLU A N 1
ATOM 678 C CA . GLU A 1 82 ? 7.991 3.404 1.146 1.00 91.94 82 GLU A CA 1
ATOM 679 C C . GLU A 1 82 ? 7.988 2.236 0.153 1.00 91.94 82 GLU A C 1
ATOM 681 O O . GLU A 1 82 ? 9.060 1.835 -0.315 1.00 91.94 82 GLU A O 1
ATOM 686 N N . VAL A 1 83 ? 6.813 1.752 -0.269 1.00 91.25 83 VAL A N 1
ATOM 687 C CA . VAL A 1 83 ? 6.737 0.663 -1.256 1.00 91.25 83 VAL A CA 1
ATOM 688 C C . VAL A 1 83 ? 7.283 1.092 -2.621 1.00 91.25 83 VAL A C 1
ATOM 690 O O . VAL A 1 83 ? 8.001 0.326 -3.264 1.00 91.25 83 VAL A O 1
ATOM 693 N N . LEU A 1 84 ? 7.033 2.335 -3.043 1.00 91.00 84 LEU A N 1
ATOM 694 C CA . LEU A 1 84 ? 7.562 2.878 -4.294 1.00 91.00 84 LEU A CA 1
ATOM 695 C C . LEU A 1 84 ? 9.094 2.968 -4.283 1.00 91.00 84 LEU A C 1
ATOM 697 O O . LEU A 1 84 ? 9.750 2.598 -5.262 1.00 91.00 84 LEU A O 1
ATOM 701 N N . LYS A 1 85 ? 9.685 3.427 -3.173 1.00 90.44 85 LYS A N 1
ATOM 702 C CA . LYS A 1 85 ? 11.147 3.441 -3.004 1.00 90.44 85 LYS A CA 1
ATOM 703 C C . LYS A 1 85 ? 11.716 2.026 -3.017 1.00 90.44 85 LYS A C 1
ATOM 705 O O . LYS A 1 85 ? 12.712 1.787 -3.701 1.00 90.44 85 LYS A O 1
ATOM 710 N N . ALA A 1 86 ? 11.101 1.097 -2.282 1.00 89.19 86 ALA A N 1
ATOM 711 C CA . ALA A 1 86 ? 11.533 -0.297 -2.227 1.00 89.19 86 ALA A CA 1
ATOM 712 C C . ALA A 1 86 ? 11.521 -0.930 -3.624 1.00 89.19 86 ALA A C 1
ATOM 714 O O . ALA A 1 86 ? 12.532 -1.471 -4.073 1.00 89.19 86 ALA A O 1
ATOM 715 N N . TRP A 1 87 ? 10.420 -0.765 -4.351 1.00 88.44 87 TRP A N 1
ATOM 716 C CA . TRP A 1 87 ? 10.270 -1.224 -5.725 1.00 88.44 87 TRP A CA 1
ATOM 717 C C . TRP A 1 87 ? 11.330 -0.644 -6.673 1.00 88.44 87 TRP A C 1
ATOM 719 O O . TRP A 1 87 ? 11.972 -1.396 -7.410 1.00 88.44 87 TRP A O 1
ATOM 729 N N . ALA A 1 88 ? 11.584 0.666 -6.624 1.00 88.44 88 ALA A N 1
ATOM 730 C CA . ALA A 1 88 ? 12.609 1.290 -7.460 1.00 88.44 88 ALA A CA 1
ATOM 731 C C . ALA A 1 88 ? 14.024 0.795 -7.134 1.00 88.44 88 ALA A C 1
ATOM 733 O O . ALA A 1 88 ? 14.821 0.550 -8.042 1.00 88.44 88 ALA A O 1
ATOM 734 N N . ASN A 1 89 ? 14.330 0.603 -5.850 1.00 89.12 89 ASN A N 1
ATOM 735 C CA . ASN A 1 89 ? 15.612 0.057 -5.412 1.00 89.12 89 ASN A CA 1
ATOM 736 C C . ASN A 1 89 ? 15.799 -1.393 -5.878 1.00 89.12 89 ASN A C 1
ATOM 738 O O . ASN A 1 89 ? 16.875 -1.731 -6.376 1.00 89.12 89 ASN A O 1
ATOM 742 N N . ILE A 1 90 ? 14.757 -2.226 -5.779 1.00 88.38 90 ILE A N 1
ATOM 743 C CA . ILE A 1 90 ? 14.758 -3.605 -6.289 1.00 88.38 90 ILE A CA 1
ATOM 744 C C . ILE A 1 90 ? 15.024 -3.608 -7.795 1.00 88.38 90 ILE A C 1
ATOM 746 O O . ILE A 1 90 ? 15.905 -4.323 -8.270 1.00 88.38 90 ILE A O 1
ATOM 750 N N . ALA A 1 91 ? 14.325 -2.765 -8.549 1.00 86.31 91 ALA A N 1
ATOM 751 C CA . ALA A 1 91 ? 14.496 -2.682 -9.991 1.00 86.31 91 ALA A CA 1
ATOM 752 C C . ALA A 1 91 ? 15.906 -2.202 -10.399 1.00 86.31 91 ALA A C 1
ATOM 754 O O . ALA A 1 91 ? 16.492 -2.755 -11.332 1.00 86.31 91 ALA A O 1
ATOM 755 N N . ILE A 1 92 ? 16.513 -1.260 -9.663 1.00 87.69 92 ILE A N 1
ATOM 756 C CA . ILE A 1 92 ? 17.926 -0.880 -9.855 1.00 87.69 92 ILE A CA 1
ATOM 757 C C . ILE A 1 92 ? 18.863 -2.051 -9.537 1.00 87.69 92 ILE A C 1
ATOM 759 O O . ILE A 1 92 ? 19.802 -2.299 -10.296 1.00 87.69 92 ILE A O 1
ATOM 763 N N . ALA A 1 93 ? 18.639 -2.759 -8.429 1.00 87.50 93 ALA A N 1
ATOM 764 C CA . ALA A 1 93 ? 19.477 -3.883 -8.016 1.00 87.50 93 ALA A CA 1
ATOM 765 C C . ALA A 1 93 ? 19.444 -5.021 -9.048 1.00 87.50 93 ALA A C 1
ATOM 767 O O . ALA A 1 93 ? 20.495 -5.520 -9.449 1.00 87.50 93 ALA A O 1
ATOM 768 N N . ILE A 1 94 ? 18.254 -5.371 -9.541 1.00 84.88 94 ILE A N 1
ATOM 769 C CA . ILE A 1 94 ? 18.072 -6.372 -10.597 1.00 84.88 94 ILE A CA 1
ATOM 770 C C . ILE A 1 94 ? 18.757 -5.921 -11.885 1.00 84.88 94 ILE A C 1
ATOM 772 O O . ILE A 1 94 ? 19.509 -6.699 -12.465 1.00 84.88 94 ILE A O 1
ATOM 776 N N . SER A 1 95 ? 18.552 -4.668 -12.301 1.00 82.75 95 SER A N 1
ATOM 777 C CA . SER A 1 95 ? 19.160 -4.125 -13.521 1.00 82.75 95 SER A CA 1
ATOM 778 C C . SER A 1 95 ? 20.692 -4.206 -13.487 1.00 82.75 95 SER A C 1
ATOM 780 O O . SER A 1 95 ? 21.323 -4.646 -14.450 1.00 82.75 95 SER A O 1
ATOM 782 N N . LYS A 1 96 ? 21.303 -3.886 -12.334 1.00 84.56 96 LYS A N 1
ATOM 783 C CA . LYS A 1 96 ? 22.752 -4.043 -12.116 1.00 84.56 96 LYS A CA 1
ATOM 784 C C . LYS A 1 96 ? 23.194 -5.505 -12.156 1.00 84.56 96 LYS A C 1
ATOM 786 O O . LYS A 1 96 ? 24.167 -5.814 -12.835 1.00 84.56 96 LYS A O 1
ATOM 791 N N . ASN A 1 97 ? 22.494 -6.392 -11.449 1.00 85.25 97 ASN A N 1
ATOM 792 C CA . ASN A 1 97 ? 22.879 -7.801 -11.330 1.00 85.25 97 ASN A CA 1
ATOM 793 C C . ASN A 1 97 ? 22.727 -8.570 -12.648 1.00 85.25 97 ASN A C 1
ATOM 795 O O . ASN A 1 97 ? 23.542 -9.434 -12.956 1.00 85.25 97 ASN A O 1
ATOM 799 N N . GLN A 1 98 ? 21.691 -8.260 -13.427 1.00 81.06 98 GLN A N 1
ATOM 800 C CA . GLN A 1 98 ? 21.410 -8.915 -14.706 1.00 81.06 98 GLN A CA 1
ATOM 801 C C . GLN A 1 98 ? 22.122 -8.248 -15.889 1.00 81.06 98 GLN A C 1
ATOM 803 O O . GLN A 1 98 ? 22.061 -8.775 -17.002 1.00 81.06 98 GLN A O 1
ATOM 808 N N . LEU A 1 99 ? 22.784 -7.104 -15.656 1.00 77.25 99 LEU A N 1
ATOM 809 C CA . LEU A 1 99 ? 23.390 -6.252 -16.685 1.00 77.25 99 LEU A CA 1
ATOM 810 C C . LEU A 1 99 ? 22.413 -5.957 -17.839 1.00 77.25 99 LEU A C 1
ATOM 812 O O . LEU A 1 99 ? 22.803 -5.916 -19.005 1.00 77.25 99 LEU A O 1
ATOM 816 N N . ALA A 1 100 ? 21.130 -5.789 -17.512 1.00 75.19 100 ALA A N 1
ATOM 817 C CA . ALA A 1 100 ? 20.046 -5.610 -18.470 1.00 75.19 100 ALA A CA 1
ATOM 818 C C . ALA A 1 100 ? 19.044 -4.582 -17.933 1.00 75.19 100 ALA A C 1
ATOM 820 O O . ALA A 1 100 ? 18.729 -4.628 -16.741 1.00 75.19 100 ALA A O 1
ATOM 821 N N . PRO A 1 101 ? 18.503 -3.682 -18.774 1.00 76.50 101 PRO A N 1
ATOM 822 C CA . PRO A 1 101 ? 17.500 -2.733 -18.321 1.00 76.50 101 PRO A CA 1
ATOM 823 C C . PRO A 1 101 ? 16.261 -3.441 -17.758 1.00 76.50 101 PRO A C 1
ATOM 825 O O . PRO A 1 101 ? 15.811 -4.476 -18.260 1.00 76.50 101 PRO A O 1
ATOM 828 N N . VAL A 1 102 ? 15.704 -2.858 -16.698 1.00 77.81 102 VAL A N 1
ATOM 829 C CA . VAL A 1 102 ? 14.423 -3.266 -16.119 1.00 77.81 102 VAL A CA 1
ATOM 830 C C . VAL A 1 102 ? 13.404 -2.208 -16.496 1.00 77.81 102 VAL A C 1
ATOM 832 O O . VAL A 1 102 ? 13.574 -1.030 -16.180 1.00 77.81 102 VAL A O 1
ATOM 835 N N . THR A 1 103 ? 12.344 -2.636 -17.170 1.00 72.75 103 THR A N 1
ATOM 836 C CA . THR A 1 103 ? 11.219 -1.770 -17.510 1.00 72.75 103 THR A CA 1
ATOM 837 C C . THR A 1 103 ? 10.133 -1.920 -16.460 1.00 72.75 103 THR A C 1
ATOM 839 O O . THR A 1 103 ? 9.701 -3.021 -16.116 1.00 72.75 103 THR A O 1
ATOM 842 N N . THR A 1 104 ? 9.707 -0.784 -15.930 1.00 71.19 104 THR A N 1
ATOM 843 C CA . THR A 1 104 ? 8.559 -0.670 -15.045 1.00 71.19 104 THR A CA 1
ATOM 844 C C . THR A 1 104 ? 7.360 -0.334 -15.922 1.00 71.19 104 THR A C 1
ATOM 846 O O . THR A 1 104 ? 7.302 0.769 -16.464 1.00 71.19 104 THR A O 1
ATOM 849 N N . ARG A 1 105 ? 6.461 -1.290 -16.162 1.00 72.31 105 ARG A N 1
ATOM 850 C CA . ARG A 1 105 ? 5.393 -1.104 -17.162 1.00 72.31 105 ARG A CA 1
ATOM 851 C C . ARG A 1 105 ? 4.130 -0.531 -16.550 1.00 72.31 105 ARG A C 1
ATOM 853 O O . ARG A 1 105 ? 3.545 0.409 -17.083 1.00 72.31 105 ARG A O 1
ATOM 860 N N . GLU A 1 106 ? 3.728 -1.104 -15.428 1.00 85.19 106 GLU A N 1
ATOM 861 C CA . GLU A 1 106 ? 2.396 -0.904 -14.893 1.00 85.19 106 GLU A CA 1
ATOM 862 C C . GLU A 1 106 ? 2.403 -1.089 -13.377 1.00 85.19 106 GLU A C 1
ATOM 864 O O . GLU A 1 106 ? 3.111 -1.946 -12.836 1.00 85.19 106 GLU A O 1
ATOM 869 N N . ILE A 1 107 ? 1.598 -0.278 -12.700 1.00 89.62 107 ILE A N 1
ATOM 870 C CA . ILE A 1 107 ? 1.167 -0.537 -11.331 1.00 89.62 107 ILE A CA 1
ATOM 871 C C . ILE A 1 107 ? -0.320 -0.848 -11.406 1.00 89.62 107 ILE A C 1
ATOM 873 O O . ILE A 1 107 ? -1.107 -0.015 -11.864 1.00 89.62 107 ILE A O 1
ATOM 877 N N . SER A 1 108 ? -0.700 -2.044 -10.967 1.00 92.25 108 SER A N 1
ATOM 878 C CA . SER A 1 108 ? -2.109 -2.395 -10.819 1.00 92.25 108 SER A CA 1
ATOM 879 C C . SER A 1 108 ? -2.536 -2.144 -9.379 1.00 92.25 108 SER A C 1
ATOM 881 O O . SER A 1 108 ? -1.868 -2.614 -8.453 1.00 92.25 108 SER A O 1
ATOM 883 N N . LEU A 1 109 ? -3.654 -1.455 -9.202 1.00 93.50 109 LEU A N 1
ATOM 884 C CA . LEU A 1 109 ? -4.299 -1.252 -7.914 1.00 93.50 109 LEU A CA 1
ATOM 885 C C . LEU A 1 109 ? -5.666 -1.923 -7.952 1.00 93.50 109 LEU A C 1
ATOM 887 O O . LEU A 1 109 ? -6.493 -1.595 -8.801 1.00 93.50 109 LEU A O 1
ATOM 891 N N . GLU A 1 110 ? -5.914 -2.829 -7.022 1.00 92.88 110 GLU A N 1
ATOM 892 C CA . GLU A 1 110 ? -7.209 -3.484 -6.870 1.00 92.88 110 GLU A CA 1
ATOM 893 C C . GLU A 1 110 ? -7.776 -3.191 -5.489 1.00 92.88 110 GLU A C 1
ATOM 895 O O . GLU A 1 110 ? -7.079 -3.311 -4.481 1.00 92.88 110 GLU A O 1
ATOM 900 N N . GLU A 1 111 ? -9.052 -2.834 -5.446 1.00 90.81 111 GLU A N 1
ATOM 901 C CA . GLU A 1 111 ? -9.773 -2.571 -4.210 1.00 90.81 111 GLU A CA 1
ATOM 902 C C . GLU A 1 111 ? -10.830 -3.642 -3.971 1.00 90.81 111 GLU A C 1
ATOM 904 O O . GLU A 1 111 ? -11.646 -3.962 -4.842 1.00 90.81 111 GLU A O 1
ATOM 909 N N . TYR A 1 112 ? -10.862 -4.149 -2.746 1.00 89.81 112 TYR A N 1
ATOM 910 C CA . TYR A 1 112 ? -11.813 -5.158 -2.323 1.00 89.81 112 TYR A CA 1
ATOM 911 C C . TYR A 1 112 ? -12.462 -4.799 -0.995 1.00 89.81 112 TYR A C 1
ATOM 913 O O . TYR A 1 112 ? -11.799 -4.290 -0.093 1.00 89.81 112 TYR A O 1
ATOM 921 N N . TYR A 1 113 ? -13.728 -5.191 -0.831 1.00 87.81 113 TYR A N 1
ATOM 922 C CA . TYR A 1 113 ? -14.421 -5.119 0.459 1.00 87.81 113 TYR A CA 1
ATOM 923 C C . TYR A 1 113 ? -14.679 -6.497 1.054 1.00 87.81 113 TYR A C 1
ATOM 925 O O . TYR A 1 113 ? -15.176 -7.421 0.387 1.00 87.81 113 TYR A O 1
ATOM 933 N N . GLY A 1 114 ? -14.343 -6.625 2.336 1.00 86.81 114 GLY A N 1
ATOM 934 C CA . GLY A 1 114 ? -14.557 -7.830 3.125 1.00 86.81 114 GLY A CA 1
ATOM 935 C C . GLY A 1 114 ? -13.517 -8.009 4.226 1.00 86.81 114 GLY A C 1
ATOM 936 O O . GLY A 1 114 ? -12.894 -7.055 4.675 1.00 86.81 114 GLY A O 1
ATOM 937 N N . LYS A 1 115 ? -13.366 -9.252 4.681 1.00 86.00 115 LYS A N 1
ATOM 938 C CA . LYS A 1 115 ? -12.291 -9.652 5.597 1.00 86.00 115 LYS A CA 1
ATOM 939 C C . LYS A 1 115 ? -10.994 -9.888 4.825 1.00 86.00 115 LYS A C 1
ATOM 941 O O . LYS A 1 115 ? -11.056 -10.197 3.634 1.00 86.00 115 LYS A O 1
ATOM 946 N N . ILE A 1 116 ? -9.853 -9.815 5.509 1.00 81.19 116 ILE A N 1
ATOM 947 C CA . ILE A 1 116 ? -8.544 -10.151 4.936 1.00 81.19 116 ILE A CA 1
ATOM 948 C C . ILE A 1 116 ? -8.566 -11.605 4.436 1.00 81.19 116 ILE A C 1
ATOM 950 O O . ILE A 1 116 ? -8.725 -12.546 5.209 1.00 81.19 116 ILE A O 1
ATOM 954 N N . THR A 1 117 ? -8.437 -11.808 3.123 1.00 66.06 117 THR A N 1
ATOM 955 C CA . THR A 1 117 ? -8.400 -13.153 2.511 1.00 66.06 117 THR A CA 1
ATOM 956 C C . THR A 1 117 ? -7.039 -13.814 2.617 1.00 66.06 117 THR A C 1
ATOM 958 O O . THR A 1 117 ? -6.949 -15.036 2.689 1.00 66.06 117 THR A O 1
ATOM 961 N N . GLU A 1 118 ? -5.985 -13.008 2.682 1.00 68.19 118 GLU A N 1
ATOM 962 C CA . GLU A 1 118 ? -4.607 -13.451 2.878 1.00 68.19 118 GLU A CA 1
ATOM 963 C C . GLU A 1 118 ? -4.316 -13.734 4.358 1.00 68.19 118 GLU A C 1
ATOM 965 O O . GLU A 1 118 ? -3.198 -13.549 4.821 1.00 68.19 118 GLU A O 1
ATOM 970 N N . GLN A 1 119 ? -5.318 -14.194 5.119 1.00 69.75 119 GLN A N 1
ATOM 971 C CA . GLN A 1 119 ? -5.173 -14.459 6.550 1.00 69.75 119 GLN A CA 1
ATOM 972 C C . GLN A 1 119 ? -4.024 -15.434 6.809 1.00 69.75 119 GLN A C 1
ATOM 974 O O . GLN A 1 119 ? -3.226 -15.192 7.693 1.00 69.75 119 GLN A O 1
ATOM 979 N N . LYS A 1 120 ? -3.845 -16.457 5.962 1.00 71.19 120 LYS A N 1
ATOM 980 C CA . LYS A 1 120 ? -2.697 -17.374 6.063 1.00 71.19 120 LYS A CA 1
ATOM 981 C C . LYS A 1 120 ? -1.352 -16.671 5.882 1.00 71.19 120 LYS A C 1
ATOM 983 O O . LYS A 1 120 ? -0.406 -17.004 6.581 1.00 71.19 120 LYS A O 1
ATOM 988 N N . LEU A 1 121 ? -1.251 -15.735 4.938 1.00 70.31 121 LEU A N 1
ATOM 989 C CA . LEU A 1 121 ? -0.038 -14.942 4.740 1.00 70.31 121 LEU A CA 1
ATOM 990 C C . LEU A 1 121 ? 0.191 -14.030 5.946 1.00 70.31 121 LEU A C 1
ATOM 992 O O . LEU A 1 121 ? 1.302 -13.976 6.454 1.00 70.31 121 LEU A O 1
ATOM 996 N N . VAL A 1 122 ? -0.858 -13.369 6.438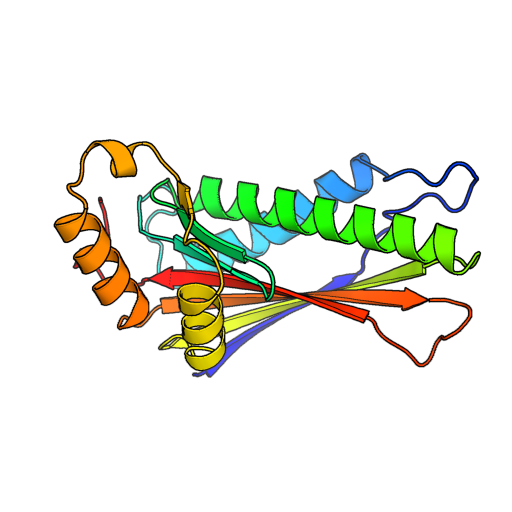 1.00 72.25 122 VAL A N 1
ATOM 997 C CA . VAL A 1 122 ? -0.799 -12.551 7.653 1.00 72.25 122 VAL A CA 1
ATOM 998 C C . VAL A 1 122 ? -0.364 -13.395 8.849 1.00 72.25 122 VAL A C 1
ATOM 1000 O O . VAL A 1 122 ? 0.563 -12.998 9.539 1.00 72.25 122 VAL A O 1
ATOM 1003 N N . ASP A 1 123 ? -0.931 -14.582 9.049 1.00 73.88 123 ASP A N 1
ATOM 1004 C CA . ASP A 1 123 ? -0.578 -15.502 10.131 1.00 73.88 123 ASP A CA 1
ATOM 1005 C C . ASP A 1 123 ? 0.890 -15.947 10.024 1.00 73.88 123 ASP A C 1
ATOM 1007 O O . ASP A 1 123 ? 1.607 -15.943 11.022 1.00 73.88 123 ASP A O 1
ATOM 1011 N N . VAL A 1 124 ? 1.365 -16.265 8.812 1.00 70.12 124 VAL A N 1
ATOM 1012 C CA . VAL A 1 124 ? 2.775 -16.603 8.538 1.00 70.12 124 VAL A CA 1
ATOM 1013 C C . VAL A 1 124 ? 3.699 -15.418 8.823 1.00 70.12 124 VAL A C 1
ATOM 1015 O O . VAL A 1 124 ? 4.777 -15.593 9.392 1.00 70.12 124 VAL A O 1
ATOM 1018 N N . ILE A 1 125 ? 3.304 -14.202 8.445 1.00 69.81 125 ILE A N 1
ATOM 1019 C CA . ILE A 1 125 ? 4.101 -13.006 8.723 1.00 69.81 125 ILE A CA 1
ATOM 1020 C C . ILE A 1 125 ? 4.100 -12.718 10.225 1.00 69.81 125 ILE A C 1
ATOM 1022 O O . ILE A 1 125 ? 5.152 -12.430 10.779 1.00 69.81 125 ILE A O 1
ATOM 1026 N N . LEU A 1 126 ? 2.962 -12.836 10.906 1.00 74.38 126 LEU A N 1
ATOM 1027 C CA . LEU A 1 126 ? 2.858 -12.632 12.350 1.00 74.38 126 LEU A CA 1
ATOM 1028 C C . LEU A 1 126 ? 3.617 -13.704 13.147 1.00 74.38 126 LEU A C 1
ATOM 1030 O O . LEU A 1 126 ? 4.087 -13.409 14.245 1.00 74.38 126 LEU A O 1
ATOM 1034 N N . SER A 1 127 ? 3.763 -14.923 12.614 1.00 72.06 127 SER A N 1
ATOM 1035 C CA . SER A 1 127 ? 4.538 -15.991 13.254 1.00 72.06 127 SER A CA 1
ATOM 1036 C C . SER A 1 127 ? 6.047 -15.861 13.030 1.00 72.06 127 SER A C 1
ATOM 1038 O O . SER A 1 127 ? 6.820 -16.232 13.912 1.00 72.06 127 SER A O 1
ATOM 1040 N N . ASN A 1 128 ? 6.470 -15.363 11.862 1.00 63.69 128 ASN A N 1
ATOM 1041 C CA . ASN A 1 128 ? 7.880 -15.352 11.446 1.00 63.69 128 ASN A CA 1
ATOM 1042 C C . ASN A 1 128 ? 8.557 -13.984 11.582 1.00 63.69 128 ASN A C 1
ATOM 1044 O O . ASN A 1 128 ? 9.774 -13.918 11.745 1.00 63.69 128 ASN A O 1
ATOM 1048 N N . ASN A 1 129 ? 7.787 -12.899 11.528 1.00 62.03 129 ASN A N 1
ATOM 1049 C CA . ASN A 1 129 ? 8.275 -11.531 11.609 1.00 62.03 129 ASN A CA 1
ATOM 1050 C C . ASN A 1 129 ? 7.718 -10.827 12.846 1.00 62.03 129 ASN A C 1
ATOM 1052 O O . ASN A 1 129 ? 6.609 -11.076 13.317 1.00 62.03 129 ASN A O 1
ATOM 1056 N N . LYS A 1 130 ? 8.500 -9.885 13.374 1.00 73.00 130 LYS A N 1
ATOM 1057 C CA . LYS A 1 130 ? 8.047 -9.033 14.468 1.00 73.00 130 LYS A CA 1
ATOM 1058 C C . LYS A 1 130 ? 7.066 -8.001 13.913 1.00 73.00 130 LYS A C 1
ATOM 1060 O O . LYS A 1 13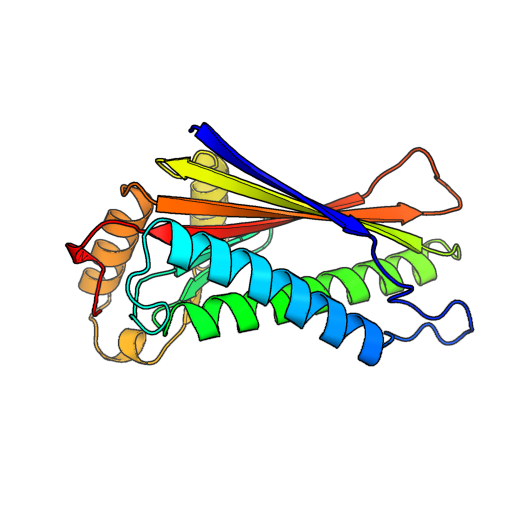0 ? 7.470 -7.110 13.167 1.00 73.00 130 LYS A O 1
ATOM 1065 N N . LEU A 1 131 ? 5.799 -8.110 14.310 1.00 85.56 131 LEU A N 1
ATOM 1066 C CA . LEU A 1 131 ? 4.789 -7.087 14.050 1.00 85.56 131 LEU A CA 1
ATOM 1067 C C . LEU A 1 131 ? 5.314 -5.719 14.501 1.00 85.56 131 LEU A C 1
ATOM 1069 O O . LEU A 1 131 ? 5.680 -5.536 15.667 1.00 85.56 131 LEU A O 1
ATOM 1073 N N . THR A 1 132 ? 5.365 -4.770 13.571 1.00 90.12 132 THR A N 1
ATOM 1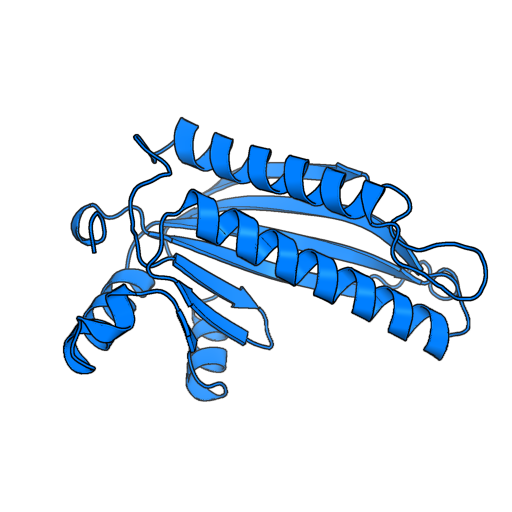074 C CA . THR A 1 132 ? 5.824 -3.411 13.862 1.00 90.12 132 THR A CA 1
ATOM 1075 C C . THR A 1 132 ? 4.622 -2.526 14.153 1.00 90.12 132 THR A C 1
ATOM 1077 O O . THR A 1 132 ? 3.686 -2.465 13.363 1.00 90.12 132 THR A O 1
ATOM 1080 N N . LEU A 1 133 ? 4.636 -1.833 15.289 1.00 91.00 133 LEU A N 1
ATOM 1081 C CA . LEU A 1 133 ? 3.584 -0.888 15.661 1.00 91.00 133 LEU A CA 1
ATOM 1082 C C . LEU A 1 133 ? 4.112 0.536 15.481 1.00 91.00 133 LEU A C 1
ATOM 1084 O O . LEU A 1 133 ? 5.170 0.875 16.018 1.00 91.00 133 LEU A O 1
ATOM 1088 N N . LYS A 1 134 ? 3.383 1.361 14.730 1.00 92.00 134 LYS A N 1
ATOM 1089 C CA . LYS A 1 134 ? 3.730 2.756 14.433 1.00 92.00 134 LYS A CA 1
ATOM 1090 C C . LYS A 1 134 ? 2.636 3.715 14.907 1.00 92.00 134 LYS A C 1
ATOM 1092 O O . LYS A 1 134 ? 1.456 3.377 14.920 1.00 92.00 134 LYS A O 1
ATOM 1097 N N . GLY A 1 135 ? 3.043 4.936 15.243 1.00 89.19 135 GLY A N 1
ATOM 1098 C CA . GLY A 1 135 ? 2.157 6.023 15.662 1.00 89.19 135 GLY A CA 1
ATOM 1099 C C . GLY A 1 135 ? 2.209 6.314 17.162 1.00 89.19 135 GLY A C 1
ATOM 1100 O O . GLY A 1 135 ? 2.625 5.490 17.979 1.00 89.19 135 GLY A O 1
ATOM 1101 N N . ASN A 1 136 ? 1.796 7.525 17.538 1.00 85.50 136 ASN A N 1
ATOM 1102 C CA . ASN A 1 136 ? 1.871 7.993 18.930 1.00 85.50 136 ASN A CA 1
ATOM 1103 C C . ASN A 1 136 ? 0.958 7.210 19.883 1.00 85.50 136 ASN A C 1
ATOM 1105 O O . ASN A 1 136 ? 1.253 7.121 21.075 1.00 85.50 136 ASN A O 1
ATOM 1109 N N . GLU A 1 137 ? -0.125 6.637 19.361 1.00 83.12 137 GLU A N 1
ATOM 1110 C CA . GLU A 1 137 ? -1.089 5.859 20.140 1.00 83.12 137 GLU A CA 1
ATOM 1111 C C . GLU A 1 137 ? -0.478 4.589 20.739 1.00 83.12 137 GLU A C 1
ATOM 1113 O O . GLU A 1 137 ? -0.841 4.191 21.840 1.00 83.12 137 GLU A O 1
ATOM 1118 N N . VAL A 1 138 ? 0.554 4.022 20.106 1.00 87.12 138 VAL A N 1
ATOM 1119 C CA . VAL A 1 138 ? 1.269 2.838 20.614 1.00 87.12 138 VAL A CA 1
ATOM 1120 C C . VAL A 1 138 ? 1.829 3.062 22.023 1.00 87.12 138 VAL A C 1
ATOM 1122 O O . VAL A 1 138 ? 1.966 2.119 22.792 1.00 87.12 138 VAL A O 1
ATOM 1125 N N . ARG A 1 139 ? 2.147 4.312 22.386 1.00 87.88 139 ARG A N 1
ATOM 1126 C CA . ARG A 1 139 ? 2.665 4.662 23.720 1.00 87.88 139 ARG A CA 1
ATOM 1127 C C . ARG A 1 139 ? 1.570 4.843 24.772 1.00 87.88 139 ARG A C 1
ATOM 1129 O O . ARG A 1 139 ? 1.901 4.970 25.947 1.00 87.88 139 ARG A O 1
ATOM 1136 N N . LYS A 1 140 ? 0.307 4.943 24.353 1.00 89.38 140 LYS A N 1
ATOM 1137 C CA . LYS A 1 140 ? -0.835 5.201 25.238 1.00 89.38 140 LYS A CA 1
ATOM 1138 C C . LYS A 1 140 ? -1.529 3.923 25.689 1.00 89.38 140 LYS A C 1
ATOM 1140 O O . LYS A 1 140 ? -2.089 3.914 26.777 1.00 89.38 140 LYS A O 1
ATOM 1145 N N . PHE A 1 141 ? -1.472 2.879 24.870 1.00 88.75 141 PHE A N 1
ATOM 1146 C CA . PHE A 1 141 ? -2.085 1.589 25.157 1.00 88.75 141 PHE A CA 1
ATOM 1147 C C . PHE A 1 141 ? -1.093 0.624 25.807 1.00 88.75 141 PHE A C 1
ATOM 1149 O O . PHE A 1 141 ? 0.099 0.598 25.487 1.00 88.75 141 PHE A O 1
ATOM 1156 N N . SER A 1 142 ? -1.611 -0.198 26.711 1.00 91.62 142 SER A N 1
ATOM 1157 C CA . SER A 1 142 ? -0.938 -1.394 27.204 1.00 91.62 142 SER A CA 1
ATOM 1158 C C . SER A 1 142 ? -0.749 -2.419 26.084 1.00 91.62 142 SER A C 1
ATOM 1160 O O . SER A 1 142 ? -1.351 -2.347 25.008 1.00 91.62 142 SER A O 1
ATOM 1162 N N . LYS A 1 143 ? 0.103 -3.414 26.332 1.00 89.88 143 LYS A N 1
ATOM 1163 C CA . LYS A 1 143 ? 0.350 -4.482 25.362 1.00 89.88 143 LYS A CA 1
ATOM 1164 C C . LYS A 1 143 ? -0.918 -5.300 25.102 1.00 89.88 143 LYS A C 1
ATOM 1166 O O . LYS A 1 143 ? -1.158 -5.694 23.964 1.00 89.88 143 LYS A O 1
ATOM 1171 N N . GLU A 1 144 ? -1.705 -5.539 26.142 1.00 90.94 144 GLU A N 1
ATOM 1172 C CA . GLU A 1 144 ? -2.958 -6.287 26.100 1.00 90.94 144 GLU A CA 1
ATOM 1173 C C . GLU A 1 144 ? -4.012 -5.541 25.270 1.00 90.94 144 GLU A C 1
ATOM 1175 O O . GLU A 1 144 ? -4.607 -6.132 24.371 1.00 90.94 144 GLU A O 1
ATOM 1180 N N . GLU A 1 145 ? -4.167 -4.229 25.482 1.00 91.44 145 GLU A N 1
ATOM 1181 C CA . GLU A 1 145 ? -5.067 -3.384 24.679 1.00 91.44 145 GLU A CA 1
ATOM 1182 C C . GLU A 1 145 ? -4.648 -3.351 23.206 1.00 91.44 145 GLU A C 1
ATOM 1184 O O . GLU A 1 145 ? -5.486 -3.489 22.316 1.00 91.44 145 GLU A O 1
ATOM 1189 N N . LEU A 1 146 ? -3.345 -3.228 22.925 1.00 90.62 146 LEU A N 1
ATOM 1190 C CA . LEU A 1 146 ? -2.837 -3.276 21.552 1.00 90.62 146 LEU A CA 1
ATOM 1191 C C . LEU A 1 146 ? -3.158 -4.616 20.886 1.00 90.62 146 LEU A C 1
ATOM 1193 O O . LEU A 1 146 ? -3.596 -4.632 19.737 1.00 90.62 146 LEU A O 1
ATOM 1197 N N . GLN A 1 147 ? -2.973 -5.732 21.595 1.00 89.12 147 GLN A N 1
ATOM 1198 C CA . GLN A 1 147 ? -3.312 -7.062 21.088 1.00 89.12 147 GLN A CA 1
ATOM 1199 C C . GLN A 1 147 ? -4.812 -7.213 20.822 1.00 89.12 147 GLN A C 1
ATOM 1201 O O . GLN A 1 147 ? -5.185 -7.771 19.790 1.00 89.12 147 GLN A O 1
ATOM 1206 N N . GLU A 1 148 ? -5.665 -6.685 21.699 1.00 90.69 148 GLU A N 1
ATOM 1207 C CA . GLU A 1 148 ? -7.113 -6.687 21.499 1.00 90.69 148 GLU A CA 1
ATOM 1208 C C . GLU A 1 148 ? -7.511 -5.869 20.262 1.00 90.69 148 GLU A C 1
ATOM 1210 O O . GLU A 1 148 ? -8.272 -6.350 19.420 1.00 90.69 148 GLU A O 1
ATOM 1215 N N . ILE A 1 149 ? -6.962 -4.659 20.109 1.00 91.62 149 ILE A N 1
ATOM 1216 C CA . ILE A 1 149 ? -7.221 -3.796 18.949 1.00 91.62 149 ILE A CA 1
ATOM 1217 C C . ILE A 1 149 ? -6.775 -4.486 17.656 1.00 91.62 149 ILE A C 1
ATOM 1219 O O . ILE A 1 149 ? -7.512 -4.492 16.667 1.00 91.62 149 ILE A O 1
ATOM 1223 N N . ILE A 1 150 ? -5.590 -5.096 17.661 1.00 90.00 150 ILE A N 1
ATOM 1224 C CA . ILE A 1 150 ? -5.059 -5.859 16.529 1.00 90.00 150 ILE A CA 1
ATOM 1225 C C . ILE A 1 150 ? -5.986 -7.026 16.178 1.00 90.00 150 ILE A C 1
ATOM 1227 O O . ILE A 1 150 ? -6.364 -7.157 15.014 1.00 90.00 150 ILE A O 1
ATOM 1231 N N . GLY A 1 151 ? -6.397 -7.825 17.166 1.00 88.69 151 GLY A N 1
ATOM 1232 C CA . GLY A 1 151 ? -7.319 -8.943 16.960 1.00 88.69 151 GLY A CA 1
ATOM 1233 C C . GLY A 1 151 ? -8.638 -8.483 16.339 1.00 88.69 151 GLY A C 1
ATOM 1234 O O . GLY A 1 151 ? -9.024 -8.962 15.274 1.00 88.69 151 GLY A O 1
ATOM 1235 N N . LYS A 1 152 ? -9.265 -7.452 16.922 1.00 90.62 152 LYS A N 1
ATOM 1236 C CA . LYS A 1 152 ? -10.491 -6.845 16.377 1.00 90.62 152 LYS A CA 1
ATOM 1237 C C . LYS A 1 152 ? -10.307 -6.346 14.949 1.00 90.62 152 LYS A C 1
ATOM 1239 O O . LYS A 1 152 ? -11.213 -6.487 14.134 1.00 90.62 152 LYS A O 1
ATOM 1244 N N . THR A 1 153 ? -9.151 -5.762 14.642 1.00 89.94 153 THR A N 1
ATOM 1245 C CA . THR A 1 153 ? -8.846 -5.262 13.298 1.00 89.94 153 THR A CA 1
ATOM 1246 C C . THR A 1 153 ? -8.812 -6.405 12.291 1.00 89.94 153 THR A C 1
ATOM 1248 O O . THR A 1 153 ? -9.508 -6.331 11.279 1.00 89.94 153 THR A O 1
ATOM 1251 N N . LEU A 1 154 ? -8.077 -7.477 12.587 1.00 87.50 154 LEU A N 1
ATOM 1252 C CA . LEU A 1 154 ? -7.952 -8.644 11.710 1.00 87.50 154 LEU A CA 1
ATOM 1253 C C . LEU A 1 154 ? -9.290 -9.375 11.502 1.00 87.50 154 LEU A C 1
ATOM 1255 O O . LEU A 1 154 ? -9.584 -9.823 10.395 1.00 87.50 154 LEU A O 1
ATOM 1259 N N . ASP A 1 155 ? -10.136 -9.427 12.532 1.00 87.94 155 ASP A N 1
ATOM 1260 C CA . ASP A 1 155 ? -11.452 -10.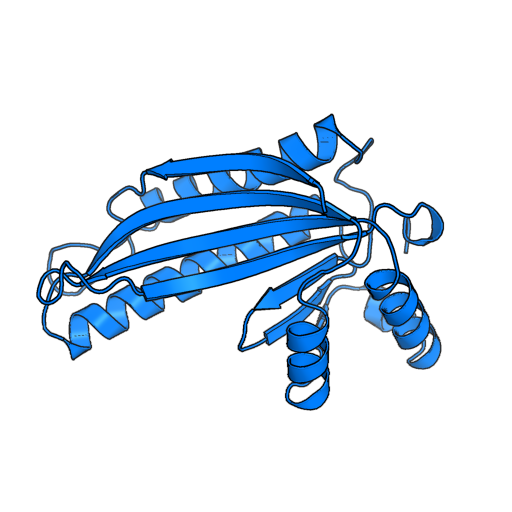073 12.460 1.00 87.94 155 ASP A CA 1
ATOM 1261 C C . ASP A 1 155 ? -12.524 -9.229 11.746 1.00 87.94 155 ASP A C 1
ATOM 1263 O O . ASP A 1 155 ? -13.580 -9.751 11.342 1.00 87.94 155 ASP A O 1
ATOM 1267 N N . SER A 1 156 ? -12.267 -7.927 11.594 1.00 89.12 156 SER A N 1
ATOM 1268 C CA . SER A 1 156 ? -13.219 -6.961 11.054 1.00 89.12 156 SER A CA 1
ATOM 1269 C C . SER A 1 156 ? -13.391 -7.056 9.536 1.00 89.12 156 SER A C 1
ATOM 1271 O O . SER A 1 156 ? -12.561 -7.585 8.796 1.00 89.12 156 SER A O 1
ATOM 1273 N N . GLN A 1 157 ? -14.506 -6.507 9.049 1.00 89.25 157 GLN A N 1
ATOM 1274 C CA . GLN A 1 157 ? -14.619 -6.163 7.636 1.00 89.25 157 GLN A CA 1
ATOM 1275 C C . GLN A 1 157 ? -13.941 -4.819 7.379 1.00 89.25 157 GLN A C 1
ATOM 1277 O O . GLN A 1 157 ? -14.066 -3.877 8.168 1.00 89.25 157 GLN A O 1
ATOM 1282 N N . GLY A 1 158 ? -13.263 -4.723 6.243 1.00 89.56 158 GLY A N 1
ATOM 1283 C CA . GLY A 1 158 ? -12.557 -3.525 5.843 1.00 89.56 158 GLY A CA 1
ATOM 1284 C C . GLY A 1 158 ? -12.411 -3.376 4.334 1.00 89.56 158 GLY A C 1
ATOM 1285 O O . GLY A 1 158 ? -12.909 -4.191 3.548 1.00 89.56 158 GLY A O 1
ATOM 1286 N N . ALA A 1 159 ? -11.718 -2.307 3.957 1.00 89.50 159 ALA A N 1
ATOM 1287 C CA . ALA A 1 159 ? -11.223 -2.093 2.608 1.00 89.50 159 ALA A CA 1
ATOM 1288 C C . ALA A 1 159 ? -9.802 -2.645 2.493 1.00 89.50 159 ALA A C 1
ATOM 1290 O O . ALA A 1 159 ? -8.963 -2.377 3.352 1.00 89.50 159 ALA A O 1
ATOM 1291 N N . ILE A 1 160 ? -9.547 -3.422 1.444 1.00 91.56 160 ILE A N 1
ATOM 1292 C CA . ILE A 1 160 ? -8.231 -3.971 1.120 1.00 91.56 160 ILE A CA 1
ATOM 1293 C C . ILE A 1 160 ? -7.803 -3.379 -0.215 1.00 91.56 160 ILE A C 1
ATOM 1295 O O . ILE A 1 160 ? -8.461 -3.611 -1.230 1.00 91.56 160 ILE A O 1
ATOM 1299 N N . PHE A 1 161 ? -6.679 -2.675 -0.209 1.00 92.38 161 PHE A N 1
ATOM 1300 C CA . PHE A 1 161 ? -5.997 -2.208 -1.407 1.00 92.38 161 PHE A CA 1
ATOM 1301 C C . PHE A 1 161 ? -4.819 -3.125 -1.684 1.00 92.38 161 PHE A C 1
ATOM 1303 O O . PHE A 1 161 ? -3.897 -3.218 -0.875 1.00 92.38 161 PHE A O 1
ATOM 1310 N N . ASN A 1 162 ? -4.861 -3.804 -2.822 1.00 92.88 162 ASN A N 1
ATOM 1311 C CA . ASN A 1 162 ? -3.767 -4.609 -3.333 1.00 92.88 162 ASN A CA 1
ATOM 1312 C C . ASN A 1 162 ? -3.013 -3.802 -4.395 1.00 92.88 162 ASN A C 1
ATOM 1314 O O . ASN A 1 162 ? -3.550 -3.525 -5.469 1.00 92.88 162 ASN A O 1
ATOM 1318 N N . LEU A 1 163 ? -1.775 -3.429 -4.088 1.00 93.88 163 LEU A N 1
ATOM 1319 C CA . LEU A 1 163 ? -0.854 -2.776 -5.006 1.00 93.88 163 LEU A CA 1
ATOM 1320 C C . LEU A 1 163 ? 0.114 -3.822 -5.560 1.00 93.88 163 LEU A C 1
ATOM 1322 O O . LEU A 1 163 ? 0.946 -4.356 -4.825 1.00 93.88 163 LEU A O 1
ATOM 1326 N N . ASN A 1 164 ? 0.034 -4.083 -6.865 1.00 92.81 164 ASN A N 1
ATOM 1327 C CA . ASN A 1 164 ? 1.005 -4.920 -7.563 1.00 92.81 164 ASN A CA 1
ATOM 1328 C C . ASN A 1 164 ? 1.893 -4.040 -8.449 1.00 92.81 164 ASN A C 1
ATOM 1330 O O . ASN A 1 164 ? 1.418 -3.420 -9.405 1.00 92.81 164 ASN A O 1
ATOM 1334 N N . PHE A 1 165 ? 3.188 -4.009 -8.143 1.00 90.19 165 PHE A N 1
ATOM 1335 C CA . PHE A 1 165 ? 4.193 -3.297 -8.923 1.00 90.19 165 PHE A CA 1
ATOM 1336 C C . PHE A 1 165 ? 4.906 -4.287 -9.842 1.00 90.19 165 PHE A C 1
ATOM 1338 O O . PHE A 1 165 ? 5.615 -5.178 -9.366 1.00 90.19 165 PHE A O 1
ATOM 1345 N N . ILE A 1 166 ? 4.712 -4.137 -11.154 1.00 88.19 166 ILE A N 1
ATOM 1346 C CA . ILE A 1 166 ? 5.184 -5.104 -12.149 1.00 88.19 166 ILE A CA 1
ATOM 1347 C C . ILE A 1 166 ? 6.513 -4.635 -12.749 1.00 88.19 166 ILE A C 1
ATOM 1349 O O . ILE A 1 166 ? 6.652 -3.504 -13.231 1.00 88.19 166 ILE A O 1
ATOM 1353 N N . LEU A 1 167 ? 7.496 -5.530 -12.729 1.00 85.31 167 LEU A N 1
ATOM 1354 C CA . LEU A 1 167 ? 8.823 -5.356 -13.306 1.00 85.31 167 LEU A CA 1
ATOM 1355 C C . LEU A 1 167 ? 9.047 -6.382 -14.415 1.00 85.31 167 LEU A C 1
ATOM 1357 O O . LEU A 1 167 ? 8.841 -7.577 -14.210 1.00 85.31 167 LEU A O 1
ATOM 1361 N N . THR A 1 168 ? 9.549 -5.925 -15.561 1.00 83.75 168 THR A N 1
ATOM 1362 C CA . THR A 1 168 ? 9.966 -6.799 -16.664 1.00 83.75 168 THR A CA 1
ATOM 1363 C C . THR A 1 168 ? 11.435 -6.552 -16.982 1.00 83.75 168 THR A C 1
ATOM 1365 O O . THR A 1 168 ? 11.838 -5.420 -17.265 1.00 83.75 168 THR A O 1
ATOM 1368 N N . ILE A 1 169 ? 12.239 -7.613 -16.964 1.00 82.56 169 ILE A N 1
ATOM 1369 C CA . ILE A 1 169 ? 13.658 -7.564 -17.332 1.00 82.56 169 ILE A CA 1
ATOM 1370 C C . ILE A 1 169 ? 13.750 -7.718 -18.853 1.00 82.56 169 ILE A C 1
ATOM 1372 O O . ILE A 1 169 ? 13.248 -8.700 -19.392 1.00 82.56 169 ILE A O 1
ATOM 1376 N N . GLU A 1 170 ? 14.409 -6.800 -19.565 1.00 81.50 170 GLU A N 1
ATOM 1377 C CA . GLU A 1 170 ? 14.449 -6.843 -21.041 1.00 81.50 170 GLU A CA 1
ATOM 1378 C C . GLU A 1 170 ? 15.051 -8.139 -21.599 1.00 81.50 170 GLU A C 1
ATOM 1380 O O . GLU A 1 170 ? 14.596 -8.647 -22.622 1.00 81.50 170 GLU A O 1
ATOM 1385 N N . LYS A 1 171 ? 16.037 -8.710 -20.899 1.00 81.81 171 LYS A N 1
ATOM 1386 C CA . LYS A 1 171 ? 16.665 -9.992 -21.252 1.00 81.81 171 LYS A CA 1
ATOM 1387 C C . LYS A 1 171 ? 15.712 -11.188 -21.109 1.00 81.81 171 LYS A C 1
ATOM 1389 O O . LYS A 1 171 ? 15.876 -12.186 -21.806 1.00 81.81 171 LYS A O 1
ATOM 1394 N N . HIS A 1 172 ? 14.716 -11.077 -20.230 1.00 81.81 172 HIS A N 1
ATOM 1395 C CA . HIS A 1 172 ? 13.730 -12.114 -19.924 1.00 81.81 172 HIS A CA 1
ATOM 1396 C C . HIS A 1 172 ? 12.312 -11.533 -20.049 1.00 81.81 172 HIS A C 1
ATOM 1398 O O . HIS A 1 172 ? 11.585 -11.439 -19.065 1.00 81.81 172 HIS A O 1
ATOM 1404 N N . PRO A 1 173 ? 11.875 -11.141 -21.260 1.00 79.12 173 PRO A N 1
ATOM 1405 C CA . PRO A 1 173 ? 10.652 -10.355 -21.444 1.00 79.12 173 PRO A CA 1
ATOM 1406 C C . PRO A 1 173 ? 9.361 -11.135 -21.152 1.00 79.12 173 PRO A C 1
ATOM 1408 O O . PRO A 1 173 ? 8.282 -10.549 -21.158 1.00 79.12 173 PRO A O 1
ATOM 1411 N N . LYS A 1 174 ? 9.466 -12.455 -20.946 1.00 83.25 174 LYS A N 1
ATOM 1412 C CA . LYS A 1 174 ? 8.366 -13.343 -20.544 1.00 83.25 174 LYS A CA 1
ATOM 1413 C C . LYS A 1 174 ? 8.277 -13.535 -19.027 1.00 83.25 174 LYS A C 1
ATOM 1415 O O . LYS A 1 174 ? 7.320 -14.143 -18.565 1.00 83.25 174 LYS A O 1
ATOM 1420 N N . GLU A 1 175 ? 9.275 -13.074 -18.279 1.00 80.81 175 GLU A N 1
ATOM 1421 C CA . GLU A 1 175 ? 9.322 -13.189 -16.826 1.00 80.81 175 GLU A CA 1
ATOM 1422 C C . GLU A 1 175 ? 8.945 -11.844 -16.210 1.00 80.81 175 GLU A C 1
ATOM 1424 O O . GLU A 1 175 ? 9.571 -10.811 -16.469 1.00 80.81 175 GLU A O 1
ATOM 1429 N N . GLU A 1 176 ? 7.897 -11.867 -15.393 1.00 83.69 176 GLU A N 1
ATOM 1430 C CA . GLU A 1 176 ? 7.438 -10.711 -14.638 1.00 83.69 176 GLU A CA 1
ATOM 1431 C C . GLU A 1 176 ? 7.741 -10.923 -13.161 1.00 83.69 176 GLU A C 1
ATOM 1433 O O . GLU A 1 176 ? 7.418 -11.959 -12.576 1.00 83.69 176 GLU A O 1
ATOM 1438 N N . LEU A 1 177 ? 8.361 -9.918 -12.555 1.00 85.00 177 LEU A N 1
ATOM 1439 C CA . LEU A 1 177 ? 8.550 -9.855 -11.117 1.00 85.00 177 LEU A CA 1
ATOM 1440 C C . LEU A 1 177 ? 7.504 -8.908 -10.550 1.00 85.00 177 LEU A C 1
ATOM 1442 O O . LEU A 1 177 ? 7.390 -7.761 -10.983 1.00 85.00 177 LEU A O 1
ATOM 1446 N N . ILE A 1 178 ? 6.735 -9.403 -9.586 1.00 87.56 178 ILE A N 1
ATOM 1447 C CA . ILE A 1 178 ? 5.618 -8.671 -9.002 1.00 87.56 178 ILE A CA 1
ATOM 1448 C C . ILE A 1 178 ? 5.918 -8.435 -7.530 1.00 87.56 178 ILE A C 1
ATOM 1450 O O . ILE A 1 178 ? 5.942 -9.378 -6.737 1.00 87.56 178 ILE A O 1
ATOM 1454 N N . LEU A 1 179 ? 6.110 -7.170 -7.160 1.00 88.50 179 LEU A N 1
ATOM 1455 C CA . LEU A 1 179 ? 6.098 -6.775 -5.758 1.00 88.50 179 LEU A CA 1
ATOM 1456 C C . LEU A 1 179 ? 4.646 -6.521 -5.354 1.00 88.50 179 LEU A C 1
ATOM 1458 O O . LEU A 1 179 ? 4.008 -5.616 -5.891 1.00 88.50 179 LEU A O 1
ATOM 1462 N N . LYS A 1 180 ? 4.129 -7.328 -4.425 1.00 90.88 180 LYS A N 1
ATOM 1463 C CA . LYS A 1 180 ? 2.779 -7.165 -3.875 1.00 90.88 180 LYS A CA 1
ATOM 1464 C C . LYS A 1 180 ? 2.823 -6.434 -2.544 1.00 90.88 180 LYS A C 1
ATOM 1466 O O . LYS A 1 180 ? 3.637 -6.765 -1.678 1.00 90.88 180 LYS A O 1
ATOM 1471 N N . HIS A 1 181 ? 1.921 -5.486 -2.368 1.00 92.56 181 HIS A N 1
ATOM 1472 C CA . HIS A 1 181 ? 1.740 -4.770 -1.119 1.00 92.56 181 HIS A CA 1
ATOM 1473 C C . HIS A 1 181 ? 0.256 -4.574 -0.834 1.00 92.56 181 HIS A C 1
ATOM 1475 O O . HIS A 1 181 ? -0.523 -4.262 -1.733 1.00 92.56 181 HIS A O 1
ATOM 1481 N N . TYR A 1 182 ? -0.121 -4.751 0.424 1.00 92.56 182 TYR A N 1
ATOM 1482 C CA . TYR A 1 182 ? -1.499 -4.696 0.871 1.00 92.56 182 TYR A CA 1
ATOM 1483 C C . TYR A 1 182 ? -1.663 -3.614 1.929 1.00 92.56 182 TYR A C 1
ATOM 1485 O O . TYR A 1 182 ? -0.898 -3.565 2.892 1.00 92.56 182 TYR A O 1
ATOM 1493 N N . ILE A 1 183 ? -2.706 -2.801 1.774 1.00 93.31 183 ILE A N 1
ATOM 1494 C CA . ILE A 1 183 ? -3.171 -1.858 2.792 1.00 93.31 183 ILE A CA 1
ATOM 1495 C C . ILE A 1 183 ? -4.596 -2.252 3.167 1.00 93.31 183 ILE A C 1
ATOM 1497 O O . ILE A 1 183 ? -5.497 -2.234 2.330 1.00 93.31 183 ILE A O 1
ATOM 1501 N N . PHE A 1 184 ? -4.799 -2.610 4.428 1.00 92.44 184 PHE A N 1
ATOM 1502 C CA . PHE A 1 184 ? -6.092 -2.929 5.007 1.00 92.44 184 PHE A CA 1
ATOM 1503 C C . PHE A 1 184 ? -6.541 -1.826 5.960 1.00 92.44 184 PHE A C 1
ATOM 1505 O O . PHE A 1 184 ? -5.866 -1.507 6.942 1.00 92.44 184 PHE A O 1
ATOM 1512 N N . VAL A 1 185 ? -7.719 -1.277 5.683 1.00 91.38 185 VAL A N 1
ATOM 1513 C CA . VAL A 1 185 ? -8.362 -0.252 6.503 1.00 91.38 185 VAL A CA 1
ATOM 1514 C C . VAL A 1 185 ? -9.638 -0.843 7.104 1.00 91.38 185 VAL A C 1
ATOM 1516 O O . VAL A 1 185 ? -10.584 -1.115 6.355 1.00 91.38 185 VAL A O 1
ATOM 1519 N N . PRO A 1 186 ? -9.714 -1.034 8.435 1.00 90.69 186 PRO A N 1
ATOM 1520 C CA . PRO A 1 186 ? -10.935 -1.516 9.062 1.00 90.69 186 PRO A CA 1
ATOM 1521 C C . PRO A 1 186 ? -12.060 -0.487 8.908 1.00 90.69 186 PRO A C 1
ATOM 1523 O O . PRO A 1 186 ? -11.868 0.729 9.048 1.00 90.69 186 PRO A O 1
ATOM 1526 N N . LEU A 1 187 ? -13.264 -0.989 8.636 1.00 86.19 187 LEU A N 1
ATOM 1527 C CA . LEU A 1 187 ? -14.460 -0.163 8.442 1.00 86.19 187 LEU A CA 1
ATOM 1528 C C . LEU A 1 187 ? -15.423 -0.215 9.636 1.00 86.19 187 LEU A C 1
ATOM 1530 O O . LEU A 1 187 ? -16.495 0.388 9.592 1.00 86.19 187 LEU A O 1
ATOM 1534 N N . ILE A 1 188 ? -15.055 -0.911 10.714 1.00 86.81 188 ILE A N 1
ATOM 1535 C CA . ILE A 1 188 ? -15.866 -0.968 11.932 1.00 86.81 188 ILE A CA 1
ATOM 1536 C C . ILE A 1 188 ? -15.708 0.309 12.764 1.00 86.81 188 ILE A C 1
ATOM 1538 O O . ILE A 1 188 ? -14.600 0.791 12.990 1.00 86.81 188 ILE A O 1
ATOM 1542 N N . ARG A 1 189 ? -16.836 0.848 13.244 1.00 83.94 189 ARG A N 1
ATOM 1543 C CA . ARG A 1 189 ? -16.881 2.130 13.970 1.00 83.94 189 ARG A CA 1
ATOM 1544 C C . ARG A 1 189 ? -16.131 2.116 15.298 1.00 83.94 189 ARG A C 1
ATOM 1546 O O . ARG A 1 189 ? -15.627 3.145 15.713 1.00 83.94 189 ARG A O 1
ATOM 1553 N N . GLU A 1 190 ? -16.055 0.964 15.956 1.00 86.44 190 GLU A N 1
ATOM 1554 C CA . GLU A 1 190 ? -15.356 0.804 17.241 1.00 86.44 190 GLU A CA 1
ATOM 1555 C C . GLU A 1 190 ? -13.845 1.039 17.134 1.00 86.44 190 GLU A C 1
ATOM 1557 O O . GLU A 1 190 ? -13.201 1.332 18.134 1.00 86.44 190 GLU A O 1
ATOM 1562 N N . LEU A 1 191 ? -13.286 0.919 15.926 1.00 85.69 191 LEU A N 1
ATOM 1563 C CA . LEU A 1 191 ? -11.878 1.195 15.646 1.00 85.69 191 LEU A CA 1
ATOM 1564 C C . LEU A 1 191 ? -11.657 2.608 15.089 1.00 85.69 191 LEU A C 1
ATOM 1566 O O . LEU A 1 191 ? -10.550 2.942 14.665 1.00 85.69 191 LEU A O 1
ATOM 1570 N N . GLU A 1 192 ? -12.701 3.438 15.055 1.00 80.12 192 GLU A N 1
ATOM 1571 C CA . GLU A 1 192 ? -12.580 4.865 14.779 1.00 80.12 192 GLU A CA 1
ATOM 1572 C C . GLU A 1 192 ? -12.174 5.594 16.066 1.00 80.12 192 GLU A C 1
ATOM 1574 O O . GLU A 1 192 ? -12.745 5.343 17.122 1.00 80.12 192 GLU A O 1
ATOM 1579 N N . PHE A 1 193 ? -11.242 6.548 15.965 1.00 71.56 193 PHE A N 1
ATOM 1580 C CA . PHE A 1 193 ? -10.820 7.426 17.074 1.00 71.56 193 PHE A CA 1
ATOM 1581 C C . PHE A 1 193 ? -9.978 6.763 18.172 1.00 71.56 193 PHE A C 1
ATOM 1583 O O . PHE A 1 193 ? -9.982 7.234 19.310 1.00 71.56 193 PHE A O 1
ATOM 1590 N N . ILE A 1 194 ? -9.225 5.724 17.806 1.00 66.56 194 ILE A N 1
ATOM 1591 C CA . ILE A 1 194 ? -8.123 5.199 18.624 1.00 66.56 194 ILE A CA 1
ATOM 1592 C C . ILE A 1 194 ? -7.022 6.259 18.784 1.00 66.56 194 ILE A C 1
ATOM 1594 O O . ILE A 1 194 ? -6.752 7.005 17.806 1.00 66.56 194 ILE A O 1
#

Secondary structure (DSSP, 8-state):
-EEEEEEEEEPP--B-SSSSP-B-HHHHHHHHHHHHHHHHHHHHHHT-S-TTSB--EEEEETTEEEEE-SBHHHHHHHHHHHHHHHHHHHHHHHHHHHTS-EEEEEEEEEEEEES-TTHHHHHHHHHHS--EEESGGGGTS-HHHHHHHHHHHHHS-EEEEEEEEEEEETTEEEEEEEEEEEEEEE--GGGTT-

Foldseek 3Di:
DDWDDKDKDFQDCQWDPDPPIDGPVVSLVVQLVVQLVVVVVVCCVPACVDQQWFFFKWKDFLAAIETERGRNSVVSSVSSSVVSVVVSVVQSVCCVVVVFHKDFTIKMKIKDKFAPPVVVSVVVCVVPDPYHYYDPCVVVDDPVVVVVSVVCQNPAIWMKIWIWGWMATPVHNVDIDTGIMIMTTGRDPVRTRD

Organism: Thermococcus barophilus (NCBI:txid55802)

pLDDT: mean 84.7, std 8.33, range [61.97, 93.94]